Protein AF-A0A2G9RZL3-F1 (afdb_monomer)

Solvent-accessible surface area (backbone atoms only — not comparable to full-atom values): 15029 Å² total; per-residue (Å²): 111,73,44,50,54,50,31,49,49,26,37,70,71,66,44,25,67,57,22,43,55,43,53,61,33,75,86,48,73,49,57,77,72,60,75,94,38,20,63,56,54,32,54,54,51,36,53,53,23,71,71,29,95,80,60,49,62,52,68,69,56,47,33,53,50,44,40,24,50,37,41,42,44,52,35,48,55,20,56,76,70,66,36,61,69,59,31,48,55,46,62,73,30,75,69,46,65,64,73,86,75,50,82,92,47,42,66,60,43,50,58,49,50,51,52,51,49,52,51,34,47,76,74,70,35,92,67,74,51,66,68,56,52,47,48,46,43,52,52,51,50,51,52,52,50,51,52,52,43,24,54,51,29,45,49,45,31,54,51,21,47,74,72,66,39,25,68,52,26,42,54,27,50,64,34,74,52,49,73,58,73,90,79,57,81,93,46,23,60,58,52,37,58,51,52,46,49,52,54,54,55,47,69,75,59,63,76,59,65,74,66,50,38,64,73,68,73,57,85,76,79,84,84,88,85,89,85,85,84,91,79,88,86,88,86,82,90,74,88,93,56,66,74,64,54,47,50,51,53,55,46,59,61,55,69,61,80,83,124

Foldseek 3Di:
DVLQVQLLVQLVVLDLQSNQVSQPPVVLVAPDADSVCSNQCSVVVQVVLVVDPVSGDDSVRRRLSRQLSVLQVQLLVCLVVVPLVSNLVSLPDCSVVAPPQDNVCSVVLSVVVNVVCVVCVVVVHSGDHSVNSSVSRVVSVVVVVLVVLLVVLLVQLVVCLVVLPLQSNLVSCPPVSVVAPPSDPVCSNVSSVVVNVVVVVCVVPPDDVVVVVVVVPDDDDDDDDDDDDDDDDDDDDDPDPPPVVVRVVSVVVSNPPDD

Secondary structure (DSSP, 8-state):
-HHHHHHHHHHHHT-HHHHHHHHT-GGG------GGGHHHHHHHHHHHHHHSTTSS--HHHHHHHHHHHHHHHHHHHHHHTT-HHHHHHHHT-GGG--SS--GGGHHHHHHHHHHHHHHHHHTT-----HHHHHHHHHHHHHHHHHHHHHHHHHHHHHHHHHHT-HHHHHHHHT-GGG------GGGHHHHHHHHHHHHHHHHHSPPPHHHHHHHHT----------------------SSHHHHHHHHHHHHHTTS--

Sequence (259 aa):
MAAVVRINNAIRNGVAEETVQELMNPDAQLPEVFPFAEDLYQRELATLQQQSPEGNLTHPELSVAVEMLSSVALINRALDAGDVNTVGKQLTNPVTGLMDVEDENLQRYVDDLIKLKQQAREERNEFITWNDIQGCVTQVNNTVHEEHARILAIGLINEALDEGDAKKTLQALQLPAAKLEGVEPNVAQHYQDTLVRAKREKAQYPPPRSLQERRRGEPAAGDEGVGRRRTGGAEENTGARGEQEGLVKDTENTVLLVA

Radius of gyration: 27.88 Å; Cα contacts (8 Å, |Δi|>4): 221; chains: 1; bounding box: 75×42×66 Å

pLDDT: mean 83.39, std 22.14, range [28.38, 98.5]

Mean predicted aligned error: 11.43 Å

Organism: Aquarana catesbeiana (NCBI:txid8400)

Structure (mmCIF, N/CA/C/O backbone):
data_AF-A0A2G9RZL3-F1
#
_entry.id   AF-A0A2G9RZL3-F1
#
loop_
_atom_site.group_PDB
_atom_site.id
_atom_site.type_symbol
_atom_site.label_atom_id
_atom_site.label_alt_id
_atom_site.label_comp_id
_atom_site.label_asym_id
_atom_site.label_entity_id
_atom_site.label_seq_id
_atom_site.pdbx_PDB_ins_code
_atom_site.Cartn_x
_atom_site.Cartn_y
_atom_site.Cartn_z
_atom_site.occupancy
_atom_site.B_iso_or_equiv
_atom_site.auth_seq_id
_atom_site.auth_comp_id
_atom_site.auth_asym_id
_atom_site.auth_atom_id
_atom_site.pdbx_PDB_model_num
ATOM 1 N N . MET A 1 1 ? 27.946 -2.765 -18.771 1.00 64.25 1 MET A N 1
ATOM 2 C CA . MET A 1 1 ? 28.044 -1.298 -18.552 1.00 64.25 1 MET A CA 1
ATOM 3 C C . MET A 1 1 ? 27.377 -0.483 -19.657 1.00 64.25 1 MET A C 1
ATOM 5 O O . MET A 1 1 ? 26.596 0.391 -19.315 1.00 64.25 1 MET A O 1
ATOM 9 N N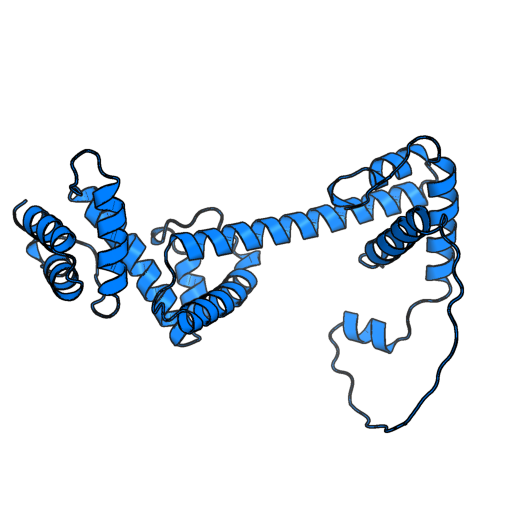 . ALA A 1 2 ? 27.604 -0.763 -20.949 1.00 89.56 2 ALA A N 1
ATOM 10 C CA . ALA A 1 2 ? 26.977 0.009 -22.034 1.00 89.56 2 ALA A CA 1
ATOM 11 C C . ALA A 1 2 ? 25.431 0.031 -21.985 1.00 89.56 2 ALA A C 1
ATOM 13 O O . ALA A 1 2 ? 24.844 1.085 -22.195 1.00 89.56 2 ALA A O 1
ATOM 14 N N . ALA A 1 3 ? 24.783 -1.091 -21.645 1.00 92.88 3 ALA A N 1
ATOM 15 C CA . ALA A 1 3 ? 23.322 -1.171 -21.523 1.00 92.88 3 ALA A CA 1
ATOM 16 C C . ALA A 1 3 ? 22.753 -0.257 -20.420 1.00 92.88 3 ALA A C 1
ATOM 18 O O . ALA A 1 3 ? 21.826 0.500 -20.669 1.00 92.88 3 ALA A O 1
ATOM 19 N N . VAL A 1 4 ? 23.373 -0.232 -19.235 1.00 95.06 4 VAL A N 1
ATOM 20 C CA . VAL A 1 4 ? 22.969 0.640 -18.110 1.00 95.06 4 VAL A CA 1
ATOM 21 C C . VAL A 1 4 ? 23.034 2.121 -18.486 1.00 95.06 4 VAL A C 1
ATOM 23 O O . VAL A 1 4 ? 22.164 2.898 -18.102 1.00 95.06 4 VAL A O 1
ATOM 26 N N . VAL A 1 5 ? 24.049 2.521 -19.259 1.00 95.88 5 VAL A N 1
ATOM 27 C CA . VAL A 1 5 ? 24.171 3.902 -19.751 1.00 95.88 5 VAL A CA 1
ATOM 28 C C . VAL A 1 5 ? 23.041 4.234 -20.726 1.00 95.88 5 VAL A C 1
ATOM 30 O O . VAL A 1 5 ? 22.459 5.311 -20.623 1.00 95.88 5 VAL A O 1
ATOM 33 N N . ARG A 1 6 ? 22.699 3.315 -21.641 1.00 97.06 6 ARG A N 1
ATOM 34 C CA . ARG A 1 6 ? 21.570 3.507 -22.563 1.00 97.06 6 ARG A CA 1
ATOM 35 C C . ARG A 1 6 ? 20.243 3.626 -21.821 1.00 97.06 6 ARG A C 1
ATOM 37 O O . ARG A 1 6 ? 19.532 4.590 -22.068 1.00 97.06 6 ARG A O 1
ATOM 44 N N . ILE A 1 7 ? 19.978 2.746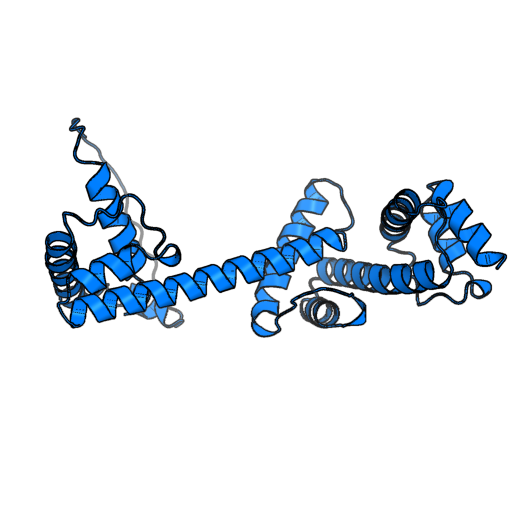 -20.854 1.00 97.62 7 ILE A N 1
ATOM 45 C CA . ILE A 1 7 ? 18.777 2.799 -20.005 1.00 97.62 7 ILE A CA 1
ATOM 46 C C . ILE A 1 7 ? 18.680 4.148 -19.287 1.00 97.62 7 ILE A C 1
ATOM 48 O O . ILE A 1 7 ? 17.660 4.822 -19.369 1.00 97.62 7 ILE A O 1
ATOM 52 N N . ASN A 1 8 ? 19.758 4.593 -18.633 1.00 97.25 8 ASN A N 1
ATOM 53 C CA . ASN A 1 8 ? 19.758 5.885 -17.946 1.00 97.25 8 ASN A CA 1
ATOM 54 C C . ASN A 1 8 ? 19.512 7.065 -18.896 1.00 97.25 8 ASN A C 1
ATOM 56 O O . ASN A 1 8 ? 18.897 8.047 -18.489 1.00 97.25 8 ASN A O 1
ATOM 60 N N . ASN A 1 9 ? 19.988 6.990 -20.140 1.00 97.00 9 ASN A N 1
ATOM 61 C CA . ASN A 1 9 ? 19.714 8.009 -21.150 1.00 97.00 9 ASN A CA 1
ATOM 62 C C . ASN A 1 9 ? 18.261 7.957 -21.641 1.00 97.00 9 ASN A C 1
ATOM 64 O O . ASN A 1 9 ? 17.643 9.011 -21.738 1.00 97.00 9 ASN A O 1
ATOM 68 N N . ALA A 1 10 ? 17.705 6.767 -21.879 1.00 97.50 10 ALA A N 1
ATOM 69 C CA . ALA A 1 10 ? 16.305 6.594 -22.265 1.00 97.50 10 ALA A CA 1
ATOM 70 C C . ALA A 1 10 ? 15.353 7.147 -21.189 1.00 97.50 10 ALA A C 1
ATOM 72 O O . ALA A 1 10 ? 14.484 7.963 -21.496 1.00 97.50 10 ALA A O 1
ATOM 73 N N . ILE A 1 11 ? 15.619 6.846 -19.910 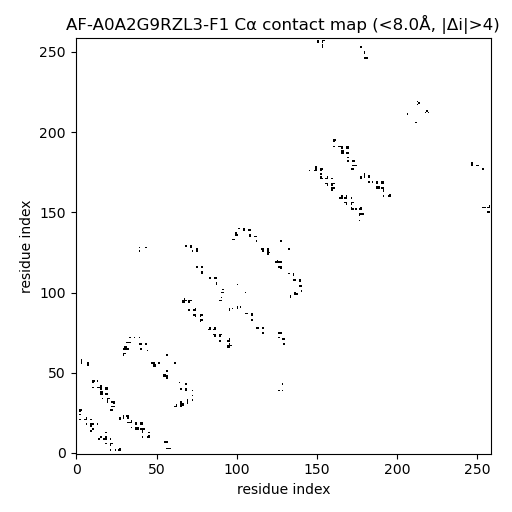1.00 97.69 11 ILE A N 1
ATOM 74 C CA . ILE A 1 11 ? 14.848 7.390 -18.779 1.00 97.69 11 ILE A CA 1
ATOM 75 C C . ILE A 1 11 ? 14.854 8.928 -18.798 1.00 97.69 11 ILE A C 1
ATOM 77 O O . ILE A 1 11 ? 13.812 9.547 -18.582 1.00 97.69 11 ILE A O 1
ATOM 81 N N . ARG A 1 12 ? 15.994 9.565 -19.108 1.00 96.50 12 ARG A N 1
ATOM 82 C CA . ARG A 1 12 ? 16.094 11.035 -19.209 1.00 96.50 12 ARG A CA 1
ATOM 83 C C . ARG A 1 12 ? 15.381 11.619 -20.417 1.00 96.50 12 ARG A C 1
ATOM 85 O O . ARG A 1 12 ? 14.908 12.749 -20.332 1.00 96.50 12 ARG A O 1
ATOM 92 N N . ASN A 1 13 ? 15.335 10.887 -21.528 1.00 95.94 13 ASN A N 1
ATOM 93 C CA . ASN A 1 13 ? 14.609 11.321 -22.720 1.00 95.94 13 ASN A CA 1
ATOM 94 C C . ASN A 1 13 ? 13.105 11.428 -22.447 1.00 95.94 13 ASN A C 1
ATOM 96 O O . ASN A 1 13 ? 12.423 12.208 -23.108 1.00 95.94 13 ASN A O 1
ATOM 100 N N . GLY A 1 14 ? 12.592 10.681 -21.463 1.00 95.94 14 GLY A N 1
ATOM 101 C CA . GL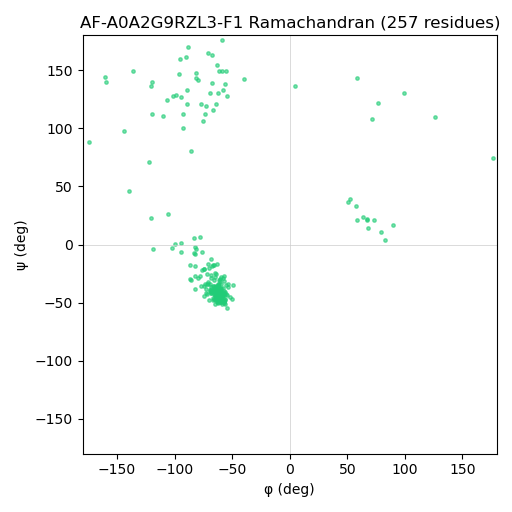Y A 1 14 ? 11.201 10.786 -21.034 1.00 95.94 14 GLY A CA 1
ATOM 102 C C . GLY A 1 14 ? 10.220 9.992 -21.893 1.00 95.94 14 GLY A C 1
ATOM 103 O O . GLY A 1 14 ? 9.017 10.096 -21.670 1.00 95.94 14 GLY A O 1
ATOM 104 N N . VAL A 1 15 ? 10.705 9.227 -22.875 1.00 97.31 15 VAL A N 1
ATOM 105 C CA . VAL A 1 15 ? 9.867 8.454 -23.798 1.00 97.31 15 VAL A CA 1
ATOM 106 C C . VAL A 1 15 ? 9.684 7.044 -23.244 1.00 97.31 15 VAL A C 1
ATOM 108 O O . VAL A 1 15 ? 10.638 6.270 -23.180 1.00 97.31 15 VAL A O 1
ATOM 111 N N . ALA A 1 16 ? 8.453 6.715 -22.850 1.00 97.19 16 ALA A N 1
ATOM 112 C CA . ALA A 1 16 ? 8.131 5.451 -22.193 1.00 97.19 16 ALA A CA 1
ATOM 113 C C . ALA A 1 16 ? 8.516 4.219 -23.024 1.00 97.19 16 ALA A C 1
ATOM 115 O O . ALA A 1 16 ? 9.184 3.312 -22.521 1.00 97.19 16 ALA A O 1
ATOM 116 N N . GLU A 1 17 ? 8.184 4.249 -24.315 1.00 97.62 17 GLU A N 1
ATOM 117 C CA . GLU A 1 17 ? 8.518 3.190 -25.268 1.00 97.62 17 GLU A CA 1
ATOM 118 C C . GLU A 1 17 ? 10.041 2.967 -25.374 1.00 97.62 17 GLU A C 1
ATOM 120 O O . GLU A 1 17 ? 10.509 1.831 -25.318 1.00 97.62 17 GLU A O 1
ATOM 125 N N . GLU A 1 18 ? 10.846 4.036 -25.466 1.00 97.62 18 GLU A N 1
ATOM 126 C CA . GLU A 1 18 ? 12.315 3.924 -25.535 1.00 97.62 18 GLU A CA 1
ATOM 127 C C . GLU A 1 18 ? 12.889 3.303 -24.257 1.00 97.62 18 GLU A C 1
ATOM 129 O O . GLU A 1 18 ? 13.771 2.441 -24.309 1.00 97.62 18 GLU A O 1
ATOM 134 N N . THR A 1 19 ? 12.374 3.717 -23.098 1.00 98.12 19 THR A N 1
ATOM 135 C CA . THR A 1 19 ? 12.816 3.184 -21.810 1.00 98.12 19 THR A CA 1
ATOM 136 C C . THR A 1 19 ? 12.511 1.705 -21.690 1.00 98.12 19 THR A C 1
ATOM 138 O O . THR A 1 19 ? 13.412 0.935 -21.358 1.00 98.12 19 THR A O 1
ATOM 141 N N . VAL A 1 20 ? 11.290 1.270 -22.012 1.00 97.88 20 VAL A N 1
ATOM 142 C CA . VAL A 1 20 ? 10.942 -0.152 -21.913 1.00 97.88 20 VAL A CA 1
ATOM 143 C C . VAL A 1 20 ? 11.746 -1.000 -22.905 1.00 97.88 20 VAL A C 1
ATOM 145 O O . VAL A 1 20 ? 12.195 -2.089 -22.546 1.00 97.88 20 VAL A O 1
ATOM 148 N N . GLN A 1 21 ? 12.025 -0.484 -24.109 1.00 97.75 21 GLN A N 1
ATOM 149 C CA . GLN A 1 21 ? 12.872 -1.161 -25.097 1.00 97.75 21 GLN A CA 1
ATOM 150 C C . GLN A 1 21 ? 14.299 -1.396 -24.578 1.00 97.75 21 GLN A C 1
ATOM 152 O O . GLN A 1 21 ? 14.833 -2.499 -24.725 1.00 97.75 21 GLN A O 1
ATOM 157 N N . GLU A 1 22 ? 14.919 -0.396 -23.944 1.00 97.94 22 GLU A N 1
ATOM 158 C CA . GLU A 1 22 ? 16.259 -0.555 -23.367 1.00 97.94 22 GLU A CA 1
ATOM 159 C C . GLU A 1 22 ? 16.260 -1.446 -22.116 1.00 97.94 22 GLU A C 1
ATOM 161 O O . GLU A 1 22 ? 17.209 -2.208 -21.920 1.00 97.94 22 GLU A O 1
ATOM 166 N N . LEU A 1 23 ? 15.201 -1.413 -21.296 1.00 97.62 23 LEU A N 1
ATOM 167 C CA . LEU A 1 23 ? 15.051 -2.314 -20.144 1.00 97.62 23 LEU A CA 1
ATOM 168 C C . LEU A 1 23 ? 14.942 -3.785 -20.573 1.00 97.62 23 LEU A C 1
ATOM 170 O O . LEU A 1 23 ? 15.507 -4.660 -19.920 1.00 97.62 23 LEU A O 1
ATOM 174 N N . MET A 1 24 ? 14.256 -4.059 -21.686 1.00 97.25 24 MET A N 1
ATOM 175 C CA . MET A 1 24 ? 14.091 -5.406 -22.245 1.00 97.25 24 MET A CA 1
ATOM 176 C C . MET A 1 24 ? 15.332 -5.938 -22.969 1.00 97.25 24 MET A C 1
ATOM 178 O O . MET A 1 24 ? 15.349 -7.094 -23.399 1.00 97.25 24 MET A O 1
ATOM 182 N N . ASN A 1 25 ? 16.370 -5.117 -23.138 1.00 95.88 25 ASN A N 1
ATOM 183 C CA . ASN A 1 25 ? 17.586 -5.529 -23.816 1.00 95.88 25 ASN A CA 1
ATOM 184 C C . ASN A 1 25 ? 18.289 -6.653 -23.022 1.00 95.88 25 ASN A C 1
ATOM 186 O O . ASN A 1 25 ? 18.707 -6.414 -21.887 1.00 95.88 25 ASN A O 1
ATOM 190 N N . PRO A 1 26 ? 18.511 -7.853 -23.598 1.00 94.31 26 PRO A N 1
ATOM 191 C CA . PRO A 1 26 ? 19.150 -8.963 -22.885 1.00 94.31 26 PRO A CA 1
ATOM 192 C C . PRO A 1 26 ? 20.550 -8.633 -22.348 1.00 94.31 26 PRO A C 1
ATOM 194 O O . PRO A 1 26 ? 20.957 -9.157 -21.309 1.00 94.31 26 PRO A O 1
ATOM 197 N N . ASP A 1 27 ? 21.274 -7.720 -23.007 1.00 94.44 27 ASP A N 1
ATOM 198 C CA . ASP A 1 27 ? 22.593 -7.253 -22.564 1.00 94.44 27 ASP A CA 1
ATOM 199 C C . ASP A 1 27 ? 22.534 -6.468 -21.240 1.00 94.44 27 ASP A C 1
ATOM 201 O O . ASP A 1 27 ? 23.567 -6.269 -20.591 1.00 94.44 27 ASP A O 1
ATOM 205 N N . ALA A 1 28 ? 21.349 -5.986 -20.845 1.00 94.00 28 ALA A N 1
ATOM 206 C CA . ALA A 1 28 ? 21.126 -5.303 -19.576 1.00 94.00 28 ALA A CA 1
ATOM 207 C C . ALA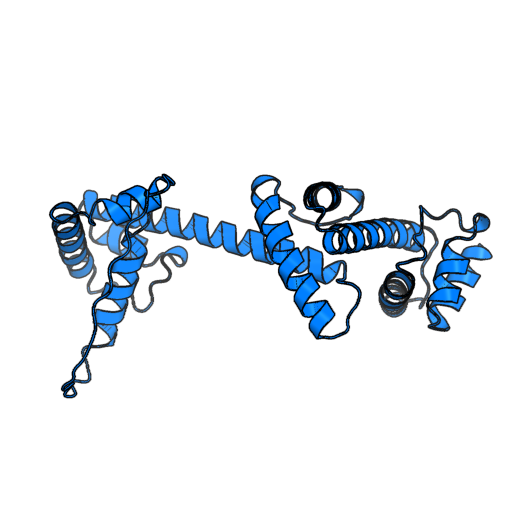 A 1 28 ? 21.081 -6.270 -18.386 1.00 94.00 28 ALA A C 1
ATOM 209 O O . ALA A 1 28 ? 21.351 -5.837 -17.267 1.00 94.00 28 ALA A O 1
ATOM 210 N N . GLN A 1 29 ? 20.798 -7.560 -18.619 1.00 95.81 29 GLN A N 1
ATOM 211 C CA . GLN A 1 29 ? 20.694 -8.586 -17.572 1.00 95.81 29 GLN A CA 1
ATOM 212 C C . GLN A 1 29 ? 19.735 -8.178 -16.439 1.00 95.81 29 GLN A C 1
ATOM 214 O O . GLN A 1 29 ? 20.033 -8.384 -15.264 1.00 95.81 29 GLN A O 1
ATOM 219 N N . LEU A 1 30 ? 18.623 -7.534 -16.798 1.00 96.81 30 LEU A N 1
ATOM 220 C CA . LEU A 1 30 ? 17.572 -7.136 -15.864 1.00 96.81 30 LEU A CA 1
ATOM 221 C C . LEU A 1 30 ? 16.515 -8.247 -15.725 1.00 96.81 30 LEU A C 1
ATOM 223 O O . LEU A 1 30 ? 16.443 -9.125 -16.592 1.00 96.81 30 LEU A O 1
ATOM 227 N N . PRO A 1 31 ? 15.707 -8.228 -14.647 1.00 96.38 31 PRO A N 1
ATOM 228 C CA . PRO A 1 31 ? 14.549 -9.110 -14.497 1.00 96.38 31 PRO A CA 1
ATOM 229 C C . PRO A 1 31 ? 13.523 -8.956 -15.628 1.00 96.38 31 PRO A C 1
ATOM 231 O O . PRO A 1 31 ? 13.658 -8.105 -16.505 1.00 96.38 31 PRO A O 1
ATOM 234 N N . GLU A 1 32 ? 12.475 -9.781 -15.605 1.00 95.81 32 GLU A N 1
ATOM 235 C CA . GLU A 1 32 ? 11.389 -9.697 -16.586 1.00 95.81 32 GLU A CA 1
ATOM 236 C C . GLU A 1 32 ? 10.729 -8.308 -16.569 1.00 95.81 32 GLU A C 1
ATOM 238 O O . GLU A 1 32 ? 10.396 -7.779 -15.508 1.00 95.81 32 GLU A O 1
ATOM 243 N N . VAL A 1 33 ? 10.538 -7.735 -17.759 1.00 97.38 33 VAL A N 1
ATOM 244 C CA . VAL A 1 33 ? 9.940 -6.415 -17.996 1.00 97.38 33 VAL A CA 1
ATOM 245 C C . VAL A 1 33 ? 8.688 -6.599 -18.844 1.00 97.38 33 VAL A C 1
ATOM 247 O O . VAL A 1 33 ? 8.687 -7.379 -19.799 1.00 97.38 33 VAL A O 1
ATOM 250 N N . PHE A 1 34 ? 7.628 -5.858 -18.528 1.00 97.62 34 PHE A N 1
ATOM 251 C CA . PHE A 1 34 ? 6.342 -5.983 -19.207 1.00 97.62 34 PHE A CA 1
ATOM 252 C C . PHE A 1 34 ? 6.019 -4.757 -20.082 1.00 97.62 34 PHE A C 1
ATOM 254 O O . PHE A 1 34 ? 5.678 -3.710 -19.538 1.00 97.62 34 PHE A O 1
ATOM 261 N N . PRO A 1 35 ? 6.020 -4.871 -21.427 1.00 97.25 35 PRO A N 1
ATOM 262 C CA . PRO A 1 35 ? 5.824 -3.730 -22.332 1.00 97.25 35 PRO A CA 1
ATOM 263 C C . PRO A 1 35 ? 4.561 -2.905 -22.076 1.00 97.25 35 PRO A C 1
ATOM 265 O O . PRO A 1 35 ? 4.571 -1.697 -22.249 1.00 97.25 35 PRO A O 1
ATOM 268 N N . PHE A 1 36 ? 3.472 -3.547 -21.636 1.00 97.19 36 PHE A N 1
ATOM 269 C CA . PHE A 1 36 ? 2.205 -2.854 -21.385 1.00 97.19 36 PHE A CA 1
ATOM 270 C C . PHE A 1 36 ? 2.296 -1.799 -20.273 1.00 97.19 36 PHE A C 1
ATOM 272 O O . PHE A 1 36 ? 1.397 -0.980 -20.160 1.00 97.19 36 PHE A O 1
ATOM 279 N N . ALA A 1 37 ? 3.335 -1.842 -19.433 1.00 97.44 37 ALA A N 1
ATOM 280 C CA . ALA A 1 37 ? 3.538 -0.938 -18.306 1.00 97.44 37 ALA A CA 1
ATOM 281 C C . ALA A 1 37 ? 4.641 0.101 -18.579 1.00 97.44 37 ALA A C 1
ATOM 283 O O . ALA A 1 37 ? 5.284 0.579 -17.645 1.00 97.44 37 ALA A O 1
ATOM 284 N N . GLU A 1 38 ? 4.891 0.440 -19.847 1.00 97.69 38 GLU A N 1
ATOM 285 C CA . GLU A 1 38 ? 5.936 1.388 -20.254 1.00 97.69 38 GLU A CA 1
ATOM 286 C C . GLU A 1 38 ? 5.856 2.731 -19.511 1.00 97.69 38 GLU A C 1
ATOM 288 O O . GLU A 1 38 ? 6.867 3.195 -18.976 1.00 97.69 38 GLU A O 1
ATOM 293 N N . ASP A 1 39 ? 4.655 3.305 -19.385 1.00 96.88 39 ASP A N 1
ATOM 294 C CA . ASP A 1 39 ? 4.435 4.570 -18.677 1.00 96.88 39 ASP A CA 1
ATOM 295 C C . ASP A 1 39 ? 4.764 4.460 -17.183 1.00 96.88 39 ASP A C 1
ATOM 297 O O . ASP A 1 39 ? 5.343 5.380 -16.596 1.00 96.88 39 ASP A O 1
ATOM 301 N N . LEU A 1 40 ? 4.445 3.315 -16.565 1.00 97.69 40 LEU A N 1
ATOM 302 C CA . LEU A 1 40 ? 4.776 3.041 -15.169 1.00 97.69 40 LEU A CA 1
ATOM 303 C C . LEU A 1 40 ? 6.296 2.966 -14.983 1.00 97.69 40 LEU A C 1
ATOM 305 O O . LEU A 1 40 ? 6.833 3.667 -14.126 1.00 97.69 40 LEU A O 1
ATOM 309 N N . TYR A 1 41 ? 7.004 2.167 -15.790 1.00 98.12 41 TYR A N 1
ATOM 310 C CA . TYR A 1 41 ? 8.463 2.067 -15.683 1.00 98.12 41 TYR A CA 1
ATOM 311 C C . TYR A 1 41 ? 9.130 3.423 -15.881 1.00 98.12 41 TYR A C 1
ATOM 313 O O . TYR A 1 41 ? 9.970 3.816 -15.074 1.00 98.12 41 TYR A O 1
ATOM 321 N N . GLN A 1 42 ? 8.738 4.159 -16.920 1.00 98.12 42 GLN A N 1
ATOM 322 C CA . GLN A 1 42 ? 9.312 5.462 -17.223 1.00 98.12 42 GLN A CA 1
ATOM 323 C C . GLN A 1 42 ? 9.122 6.456 -16.078 1.00 98.12 42 GLN A C 1
ATOM 325 O O . GLN A 1 42 ? 10.087 7.093 -15.654 1.00 98.12 42 GLN A O 1
ATOM 330 N N . ARG A 1 43 ? 7.898 6.590 -15.559 1.00 96.75 43 ARG A N 1
ATOM 331 C CA . ARG A 1 43 ? 7.586 7.557 -14.500 1.00 96.75 43 ARG A CA 1
ATOM 332 C C . ARG A 1 43 ? 8.318 7.240 -13.198 1.00 96.75 43 ARG A C 1
ATOM 334 O O . ARG A 1 43 ? 8.933 8.130 -12.603 1.00 96.75 43 ARG A O 1
ATOM 341 N N . GLU A 1 44 ? 8.269 5.987 -12.761 1.00 97.50 44 GLU A N 1
ATOM 342 C CA . GLU A 1 44 ? 8.842 5.590 -11.474 1.00 97.50 44 GLU A CA 1
ATOM 343 C C . GLU A 1 44 ? 10.377 5.571 -11.528 1.00 97.50 44 GLU A C 1
ATOM 345 O O . GLU A 1 44 ? 11.031 6.113 -10.636 1.00 97.50 44 GLU A O 1
ATOM 350 N N . LEU A 1 45 ? 10.980 5.058 -12.609 1.00 97.56 45 LEU A N 1
ATOM 351 C CA . LEU A 1 45 ? 12.439 5.087 -12.770 1.00 97.56 45 LEU A CA 1
ATOM 352 C C . LEU A 1 45 ? 12.974 6.513 -12.933 1.00 97.56 45 LEU A C 1
ATOM 354 O O . LEU A 1 45 ? 14.039 6.815 -12.399 1.00 97.56 45 LEU A O 1
ATOM 358 N N . ALA A 1 46 ? 12.249 7.408 -13.613 1.00 97.38 46 ALA A N 1
ATOM 359 C CA . ALA A 1 46 ? 12.626 8.821 -13.677 1.00 97.38 46 ALA A CA 1
ATOM 360 C C . ALA A 1 46 ? 12.597 9.477 -12.290 1.00 97.38 46 ALA A C 1
ATOM 362 O O . ALA A 1 46 ? 13.496 10.250 -11.959 1.00 97.38 46 ALA A O 1
ATOM 363 N N . THR A 1 47 ? 11.610 9.132 -11.460 1.00 95.94 47 THR A N 1
ATOM 364 C CA . THR A 1 47 ? 11.511 9.621 -10.077 1.00 95.94 47 THR A CA 1
ATOM 365 C C . THR A 1 47 ? 12.697 9.139 -9.239 1.00 95.94 47 THR A C 1
ATOM 367 O O . THR A 1 47 ? 13.355 9.949 -8.585 1.00 95.94 47 THR A O 1
ATOM 370 N N . LEU A 1 48 ? 13.046 7.851 -9.326 1.00 95.56 48 LEU A N 1
ATOM 371 C CA . LEU A 1 48 ? 14.231 7.294 -8.662 1.00 95.56 48 LEU A CA 1
ATOM 372 C C . LEU A 1 48 ? 15.527 7.946 -9.164 1.00 95.56 48 LEU A C 1
ATOM 374 O O . LEU A 1 48 ? 16.403 8.296 -8.374 1.00 95.56 48 LEU A O 1
ATOM 378 N N . GLN A 1 49 ? 15.645 8.166 -10.475 1.00 96.12 49 GLN A N 1
ATOM 379 C CA . GLN A 1 49 ? 16.821 8.796 -11.069 1.00 96.12 49 GLN A CA 1
ATOM 380 C C . GLN A 1 49 ? 16.996 10.249 -10.597 1.00 96.12 49 GLN A C 1
ATOM 382 O O . GLN A 1 49 ? 18.126 10.674 -10.368 1.00 96.12 49 GLN A O 1
ATOM 387 N N . GLN A 1 50 ? 15.905 10.999 -10.410 1.00 94.56 50 GLN A N 1
ATOM 388 C CA . GLN A 1 50 ? 15.942 12.367 -9.872 1.00 94.56 50 GLN A CA 1
ATOM 389 C C . GLN A 1 50 ? 16.358 12.420 -8.397 1.00 94.56 50 GLN A C 1
ATOM 391 O O . GLN A 1 50 ? 16.938 13.412 -7.960 1.00 94.56 50 GLN A O 1
ATOM 396 N N . GLN A 1 51 ? 16.064 11.368 -7.632 1.00 93.00 51 GLN A N 1
ATOM 397 C CA . GLN A 1 51 ? 16.450 11.248 -6.224 1.00 93.00 51 GLN A CA 1
ATOM 398 C C . GLN A 1 51 ? 17.890 10.745 -6.045 1.00 93.00 51 GLN A C 1
ATOM 400 O O . GLN A 1 51 ? 18.477 10.927 -4.977 1.00 93.00 51 GLN A O 1
ATOM 405 N N . SER A 1 52 ? 18.474 10.138 -7.082 1.00 92.06 52 SER A N 1
ATOM 406 C CA . SER A 1 52 ? 19.864 9.689 -7.069 1.00 92.06 52 SER A CA 1
ATOM 407 C C . SER A 1 52 ? 20.836 10.881 -7.059 1.00 92.06 52 SER A C 1
ATOM 409 O O . SER A 1 52 ? 20.735 11.760 -7.922 1.00 92.06 52 SER A O 1
ATOM 411 N N . PRO A 1 53 ? 21.840 10.907 -6.159 1.00 88.31 53 PRO A N 1
ATOM 412 C CA . PRO A 1 53 ? 22.843 11.976 -6.102 1.00 88.31 53 PRO A CA 1
ATOM 413 C C . PRO A 1 53 ? 23.614 12.181 -7.412 1.00 88.31 53 PRO A C 1
ATOM 415 O O . PRO A 1 53 ? 24.026 1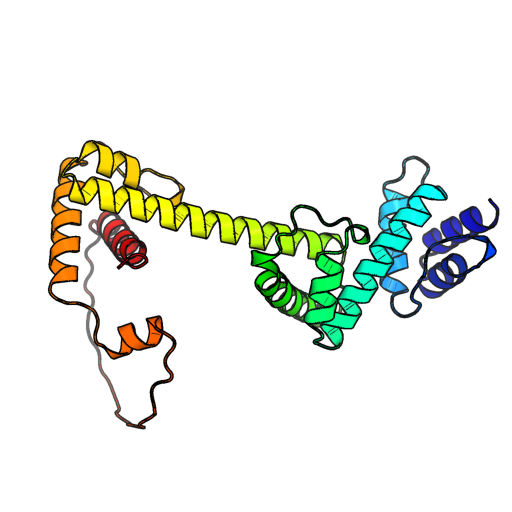3.294 -7.733 1.00 88.31 53 PRO A O 1
ATOM 418 N N . GLU A 1 54 ? 23.817 11.103 -8.170 1.00 88.44 54 GLU A N 1
ATOM 419 C CA . GLU A 1 54 ? 24.575 11.100 -9.425 1.00 88.44 54 GLU A CA 1
ATOM 420 C C . GLU A 1 54 ? 23.668 11.277 -10.654 1.00 88.44 54 GLU A C 1
ATOM 422 O O . GLU A 1 54 ? 24.140 11.226 -11.796 1.00 88.44 54 GLU A O 1
ATOM 427 N N . GLY A 1 55 ? 22.356 11.434 -10.435 1.00 89.25 55 GLY A N 1
ATOM 428 C CA . GLY A 1 55 ? 21.345 11.496 -11.487 1.00 89.25 55 GLY A CA 1
ATOM 429 C C . GLY A 1 55 ? 21.320 10.245 -12.367 1.00 89.25 55 GLY A C 1
ATOM 430 O O . GLY A 1 55 ? 20.896 10.327 -13.518 1.00 89.25 55 GLY A O 1
ATOM 431 N N . ASN A 1 56 ? 21.845 9.119 -11.875 1.00 94.38 56 ASN A N 1
ATOM 432 C CA . ASN A 1 56 ? 21.956 7.832 -12.557 1.00 94.38 56 ASN A CA 1
ATOM 433 C C . ASN A 1 56 ? 21.546 6.707 -11.607 1.00 94.38 56 ASN A C 1
ATOM 435 O O . ASN A 1 56 ? 21.796 6.785 -10.408 1.00 94.38 56 ASN A O 1
ATOM 439 N N . LEU A 1 57 ? 20.989 5.642 -12.172 1.00 96.25 57 LEU A N 1
ATOM 440 C CA . LEU A 1 57 ? 20.734 4.384 -11.485 1.00 96.25 57 LEU A CA 1
ATOM 441 C C . LEU A 1 57 ? 21.817 3.374 -11.869 1.00 96.25 57 LEU A C 1
ATOM 443 O O . LEU A 1 57 ? 22.096 3.145 -13.053 1.00 96.25 57 LEU A O 1
ATOM 447 N N . THR A 1 58 ? 22.440 2.776 -10.863 1.00 96.38 58 THR A N 1
ATOM 448 C CA . THR A 1 58 ? 23.392 1.677 -11.016 1.00 96.38 58 THR A CA 1
ATOM 449 C C . THR A 1 58 ? 22.677 0.394 -11.445 1.00 96.38 58 THR A C 1
ATOM 451 O O . THR A 1 58 ? 21.457 0.272 -11.358 1.00 96.38 58 THR A O 1
ATOM 454 N N . HIS A 1 59 ? 23.431 -0.600 -11.924 1.00 96.31 59 HIS A N 1
ATOM 455 C CA . HIS A 1 59 ? 22.836 -1.882 -12.325 1.00 96.31 59 HIS A CA 1
ATOM 456 C C . HIS A 1 59 ? 22.074 -2.590 -11.185 1.00 96.31 59 HIS A C 1
ATOM 458 O O . HIS A 1 59 ? 20.951 -3.027 -11.441 1.00 96.31 59 HIS A O 1
ATOM 464 N N . PRO A 1 60 ? 22.595 -2.664 -9.941 1.00 96.06 60 PRO A N 1
ATOM 465 C CA . PRO A 1 60 ? 21.839 -3.244 -8.831 1.00 96.06 60 PRO A CA 1
ATOM 466 C C . PRO A 1 60 ? 20.548 -2.479 -8.518 1.00 96.06 60 PRO A C 1
ATOM 468 O O . PRO A 1 60 ? 19.512 -3.108 -8.326 1.00 96.06 60 PRO A O 1
ATOM 471 N N . GLU A 1 61 ? 20.585 -1.142 -8.523 1.00 95.81 61 GLU A N 1
ATOM 472 C CA . GLU A 1 61 ? 19.392 -0.311 -8.296 1.00 95.81 61 GLU A CA 1
ATOM 473 C C . GLU A 1 61 ? 18.343 -0.529 -9.386 1.00 95.81 61 GLU A C 1
ATOM 475 O O . GLU A 1 61 ? 17.174 -0.729 -9.073 1.00 95.81 61 GLU A O 1
ATOM 480 N N . LEU A 1 62 ? 18.757 -0.562 -10.659 1.00 97.00 62 LEU A N 1
ATOM 481 C CA . LEU A 1 62 ? 17.867 -0.882 -11.777 1.00 97.00 62 LEU A CA 1
ATOM 482 C C . LEU A 1 62 ? 17.279 -2.285 -11.647 1.00 97.00 62 LEU A C 1
ATOM 484 O O . LEU A 1 62 ? 16.097 -2.465 -11.905 1.00 97.00 62 LEU A O 1
ATOM 488 N N . SER A 1 63 ? 18.084 -3.269 -11.246 1.00 96.81 63 SER A N 1
ATOM 489 C CA . SER A 1 63 ? 17.621 -4.652 -11.112 1.00 96.81 63 SER A CA 1
ATOM 490 C C . SER A 1 63 ? 16.511 -4.757 -10.068 1.00 96.81 63 SER A C 1
ATOM 492 O O . SER A 1 63 ? 15.452 -5.293 -10.372 1.00 96.81 63 SER A O 1
ATOM 494 N N . VAL A 1 64 ? 16.718 -4.178 -8.880 1.00 95.62 64 VAL A N 1
ATOM 495 C CA . VAL A 1 64 ? 15.713 -4.168 -7.805 1.00 95.62 64 VAL A CA 1
ATOM 496 C C . VAL A 1 64 ? 14.487 -3.348 -8.205 1.00 95.62 64 VAL A C 1
ATOM 498 O O . VAL A 1 64 ? 13.360 -3.815 -8.061 1.00 95.62 64 VAL A O 1
ATOM 501 N N . ALA A 1 65 ? 14.690 -2.147 -8.755 1.00 96.00 65 ALA A N 1
ATOM 502 C CA . ALA A 1 65 ? 13.591 -1.279 -9.160 1.00 96.00 65 ALA A CA 1
ATOM 503 C C . ALA A 1 65 ? 12.712 -1.942 -10.227 1.00 96.00 65 ALA A C 1
ATOM 505 O O . ALA A 1 65 ? 11.492 -1.934 -10.105 1.00 96.00 65 ALA A O 1
ATOM 506 N N . VAL A 1 66 ? 13.314 -2.557 -11.247 1.00 97.44 66 VAL A N 1
ATOM 507 C CA . VAL A 1 66 ? 12.573 -3.273 -12.291 1.00 97.44 66 VAL A CA 1
ATOM 508 C C . VAL A 1 66 ? 11.813 -4.455 -11.705 1.00 97.44 66 VAL A C 1
ATOM 510 O O . VAL A 1 66 ? 10.650 -4.628 -12.044 1.00 97.44 66 VAL A O 1
ATOM 513 N N . GLU A 1 67 ? 12.411 -5.226 -10.796 1.00 96.25 67 GLU A N 1
ATOM 514 C CA . GLU A 1 67 ? 11.736 -6.361 -10.157 1.00 96.25 67 GLU A CA 1
ATOM 515 C C . GLU A 1 67 ? 10.474 -5.931 -9.383 1.00 96.25 67 GLU A C 1
ATOM 517 O O . GLU A 1 67 ? 9.385 -6.496 -9.555 1.00 96.25 67 GLU A O 1
ATOM 522 N N . MET A 1 68 ? 10.597 -4.862 -8.592 1.00 96.06 68 MET A N 1
ATOM 523 C CA . MET A 1 68 ? 9.485 -4.291 -7.831 1.00 96.06 68 MET A CA 1
ATOM 524 C C . MET A 1 68 ? 8.417 -3.695 -8.757 1.00 96.06 68 MET A C 1
ATOM 526 O O . MET A 1 68 ? 7.227 -3.974 -8.598 1.00 96.06 68 MET A O 1
ATOM 530 N N . LEU A 1 69 ? 8.818 -2.920 -9.769 1.00 97.38 69 LEU A N 1
ATOM 531 C CA . LEU A 1 69 ? 7.895 -2.296 -10.724 1.00 97.38 69 LEU A CA 1
ATOM 532 C C . LEU A 1 69 ? 7.172 -3.326 -11.595 1.00 97.38 69 LEU A C 1
ATOM 534 O O . LEU A 1 69 ? 5.986 -3.164 -11.874 1.00 97.38 69 LEU A O 1
ATOM 538 N N . SER A 1 70 ? 7.838 -4.418 -11.962 1.00 97.56 70 SER A N 1
ATOM 539 C CA . SER A 1 70 ? 7.215 -5.555 -12.641 1.00 97.56 70 SER A CA 1
ATOM 540 C C . SER A 1 70 ? 6.137 -6.208 -11.778 1.00 97.56 70 SER A C 1
ATOM 542 O O . SER A 1 70 ? 5.064 -6.541 -12.283 1.00 97.56 70 SER A O 1
ATOM 544 N N . SER A 1 71 ? 6.359 -6.312 -10.467 1.00 97.31 71 SER A N 1
ATOM 545 C CA . SER A 1 71 ? 5.336 -6.794 -9.528 1.00 97.31 71 SER A CA 1
ATOM 546 C C . SER A 1 71 ? 4.130 -5.840 -9.473 1.00 97.31 71 SER A C 1
ATOM 548 O O . SER A 1 71 ? 2.982 -6.281 -9.568 1.00 97.31 71 SER A O 1
ATOM 550 N N . VAL A 1 72 ? 4.363 -4.522 -9.446 1.00 97.75 72 VAL A N 1
ATOM 551 C CA . VAL A 1 72 ? 3.302 -3.491 -9.503 1.00 97.75 72 VAL A CA 1
ATOM 552 C C . VAL A 1 72 ? 2.535 -3.520 -10.830 1.00 97.75 72 VAL A C 1
ATOM 554 O O . VAL A 1 72 ? 1.307 -3.376 -10.841 1.00 97.75 72 VAL A O 1
ATOM 557 N N . ALA A 1 73 ? 3.220 -3.749 -11.951 1.00 97.88 73 ALA A N 1
ATOM 558 C CA . ALA A 1 73 ? 2.593 -3.907 -13.260 1.00 97.88 73 ALA A CA 1
ATOM 559 C C . ALA A 1 73 ? 1.638 -5.113 -13.275 1.00 97.88 73 ALA A C 1
ATOM 561 O O . ALA A 1 73 ? 0.506 -5.015 -13.757 1.00 97.88 73 ALA A O 1
ATOM 562 N N . LEU A 1 74 ? 2.059 -6.240 -12.693 1.00 97.94 74 LEU A N 1
ATOM 563 C CA . LEU A 1 74 ? 1.229 -7.439 -12.577 1.00 97.94 74 LEU A CA 1
ATOM 564 C C . LEU A 1 74 ? 0.018 -7.225 -11.660 1.00 97.94 74 LEU A C 1
ATOM 566 O O . LEU A 1 74 ? -1.069 -7.691 -12.005 1.00 97.94 74 LEU A O 1
ATOM 570 N N . ILE A 1 75 ? 0.173 -6.490 -10.552 1.00 98.19 75 ILE A N 1
ATOM 571 C CA . ILE A 1 75 ? -0.946 -6.090 -9.679 1.00 98.19 75 ILE A CA 1
ATOM 572 C C . ILE A 1 75 ? -1.958 -5.251 -10.461 1.00 98.19 75 ILE A C 1
ATOM 574 O O . ILE A 1 75 ? -3.145 -5.570 -10.451 1.00 98.19 75 ILE A O 1
ATOM 578 N N . ASN A 1 76 ? -1.501 -4.226 -11.187 1.00 98.19 76 ASN A N 1
ATOM 579 C CA . ASN A 1 76 ? -2.372 -3.383 -12.007 1.00 98.19 76 ASN A CA 1
ATOM 580 C C . ASN A 1 76 ? -3.161 -4.213 -13.028 1.00 98.19 76 ASN A C 1
ATOM 582 O O . ASN A 1 76 ? -4.385 -4.111 -13.079 1.00 98.19 76 ASN A O 1
ATOM 586 N N . ARG A 1 77 ? -2.481 -5.100 -13.764 1.00 97.69 77 ARG A N 1
ATOM 587 C CA . ARG A 1 77 ? -3.129 -5.992 -14.735 1.00 97.69 77 ARG A CA 1
ATOM 588 C C . ARG A 1 77 ? -4.152 -6.926 -14.082 1.00 97.69 77 ARG A C 1
ATOM 590 O O . ARG A 1 77 ? -5.206 -7.178 -14.660 1.00 97.69 77 ARG A O 1
ATOM 597 N N . ALA A 1 78 ? -3.849 -7.457 -12.899 1.00 97.94 78 ALA A N 1
ATOM 598 C CA . ALA A 1 78 ? -4.762 -8.328 -12.166 1.00 97.94 78 ALA A CA 1
ATOM 599 C C . ALA A 1 78 ? -5.999 -7.566 -11.661 1.00 97.94 78 ALA A C 1
ATOM 601 O O . ALA A 1 78 ? -7.112 -8.071 -11.796 1.00 97.94 78 ALA A O 1
ATOM 602 N N . LEU A 1 79 ? -5.830 -6.333 -11.170 1.00 97.50 79 LEU A N 1
ATOM 603 C CA . LEU A 1 79 ? -6.939 -5.444 -10.805 1.00 97.50 79 LEU A CA 1
ATOM 604 C C . LEU A 1 79 ? -7.824 -5.127 -12.017 1.00 97.50 79 LEU A C 1
ATOM 606 O O . LEU A 1 79 ? -9.047 -5.191 -11.915 1.00 97.50 79 LEU A O 1
ATOM 610 N N . ASP A 1 80 ? -7.222 -4.858 -13.178 1.00 95.62 80 ASP A N 1
ATOM 611 C CA . ASP A 1 80 ? -7.957 -4.595 -14.419 1.00 95.62 80 ASP A CA 1
ATOM 612 C C . ASP A 1 80 ? -8.793 -5.802 -14.872 1.00 95.62 80 ASP A C 1
ATOM 614 O O . ASP A 1 80 ? -9.899 -5.630 -15.386 1.00 95.62 80 ASP A O 1
ATOM 618 N N . ALA A 1 81 ? -8.283 -7.015 -14.644 1.00 95.81 81 ALA A N 1
ATOM 619 C CA . ALA A 1 81 ? -8.966 -8.273 -14.933 1.00 95.81 81 ALA A CA 1
ATOM 620 C C . ALA A 1 81 ? -9.971 -8.706 -13.845 1.00 95.81 81 ALA A C 1
ATOM 622 O O . ALA A 1 81 ? -10.692 -9.685 -14.044 1.00 95.81 81 ALA A O 1
ATOM 623 N N . GLY A 1 82 ? -10.013 -8.020 -12.696 1.00 94.19 82 GLY A N 1
ATOM 624 C CA . GLY A 1 82 ? -10.787 -8.443 -11.525 1.00 94.19 82 GLY A CA 1
ATOM 625 C C . GLY A 1 82 ? -10.271 -9.734 -10.871 1.00 94.19 82 GLY A C 1
ATOM 626 O O . GLY A 1 82 ? -11.021 -10.413 -10.169 1.00 94.19 82 GLY A O 1
ATOM 627 N N . ASP A 1 83 ? -9.008 -10.102 -11.102 1.00 96.94 83 ASP A N 1
ATOM 628 C CA . ASP A 1 83 ? -8.395 -11.320 -10.568 1.00 96.94 83 ASP A CA 1
ATOM 629 C C . ASP A 1 83 ? -7.831 -11.094 -9.157 1.00 96.94 83 ASP A C 1
ATOM 631 O O . ASP A 1 83 ? -6.628 -10.918 -8.943 1.00 96.94 83 ASP A O 1
ATOM 635 N N . VAL A 1 84 ? -8.735 -11.136 -8.178 1.00 95.00 84 VAL A N 1
ATOM 636 C CA . VAL A 1 84 ? -8.453 -10.981 -6.740 1.00 95.00 84 VAL A CA 1
ATOM 637 C C . VAL A 1 84 ? -7.377 -11.954 -6.244 1.00 95.00 84 VAL A C 1
ATOM 639 O O . VAL A 1 84 ? -6.540 -11.581 -5.424 1.00 95.00 84 VAL A O 1
ATOM 642 N N . ASN A 1 85 ? -7.352 -13.189 -6.758 1.00 94.94 85 ASN A N 1
ATOM 643 C CA . ASN A 1 85 ? -6.387 -14.200 -6.319 1.00 94.94 85 ASN A CA 1
ATOM 644 C C . ASN A 1 85 ? -4.965 -13.837 -6.745 1.00 94.94 85 ASN A C 1
ATOM 646 O O . ASN A 1 85 ? -4.018 -14.023 -5.978 1.00 94.94 85 ASN A O 1
ATOM 650 N N . THR A 1 86 ? -4.803 -13.340 -7.972 1.00 96.25 86 THR A N 1
ATOM 651 C CA . THR A 1 86 ? -3.494 -12.900 -8.455 1.00 96.25 86 THR A CA 1
ATOM 652 C C . THR A 1 86 ? -3.041 -11.634 -7.740 1.00 96.25 86 THR A C 1
ATOM 654 O O . THR A 1 86 ? -1.875 -11.573 -7.355 1.00 96.25 86 THR A O 1
ATOM 657 N N . VAL A 1 87 ? -3.940 -10.673 -7.484 1.00 97.56 87 VAL A N 1
ATOM 658 C CA . VAL A 1 87 ? -3.611 -9.491 -6.664 1.00 97.56 87 VAL A CA 1
ATOM 659 C C . VAL A 1 87 ? -3.102 -9.933 -5.295 1.00 97.56 87 VAL A C 1
ATOM 661 O O . VAL A 1 87 ? -1.997 -9.559 -4.913 1.00 97.56 87 VAL A O 1
ATOM 664 N N . GLY A 1 88 ? -3.845 -10.802 -4.605 1.00 95.81 88 GLY A N 1
ATOM 665 C CA . GLY A 1 88 ? -3.460 -11.295 -3.286 1.00 95.81 88 GLY A CA 1
ATOM 666 C C . GLY A 1 88 ? -2.072 -11.944 -3.269 1.00 95.81 88 GLY A C 1
ATOM 667 O O . GLY A 1 88 ? -1.227 -11.572 -2.462 1.00 95.81 88 GLY A O 1
ATOM 668 N N . LYS A 1 89 ? -1.790 -12.837 -4.228 1.00 95.94 89 LYS A N 1
ATOM 669 C CA . LYS A 1 89 ? -0.472 -13.488 -4.355 1.00 95.94 89 LYS A CA 1
ATOM 670 C C . LYS A 1 89 ? 0.674 -12.504 -4.579 1.00 95.94 89 LYS A C 1
ATOM 672 O O . LYS A 1 89 ? 1.775 -12.752 -4.098 1.00 95.94 89 LYS A O 1
ATOM 677 N N . GLN A 1 90 ? 0.444 -11.439 -5.349 1.00 96.50 90 GLN A N 1
ATOM 678 C CA . GLN A 1 90 ? 1.464 -10.422 -5.605 1.00 96.50 90 GLN A CA 1
ATOM 679 C C . GLN A 1 90 ? 1.689 -9.522 -4.386 1.00 96.50 90 GLN A C 1
ATOM 681 O O . GLN A 1 90 ? 2.829 -9.158 -4.113 1.00 96.50 90 GLN A O 1
ATOM 686 N N . LEU A 1 91 ? 0.640 -9.205 -3.621 1.00 97.00 91 LEU A N 1
ATOM 687 C CA . LEU A 1 91 ? 0.776 -8.435 -2.381 1.00 97.00 91 LEU A CA 1
ATOM 688 C C . LEU A 1 91 ? 1.624 -9.176 -1.341 1.00 97.00 91 LEU A C 1
ATOM 690 O O . LEU A 1 91 ? 2.479 -8.568 -0.710 1.00 97.00 91 LEU A O 1
ATOM 694 N N . THR A 1 92 ? 1.443 -10.491 -1.211 1.00 96.12 92 THR A N 1
ATOM 695 C CA . THR A 1 92 ? 2.213 -11.325 -0.272 1.00 96.12 92 THR A CA 1
ATOM 696 C C . THR A 1 92 ? 3.590 -11.735 -0.807 1.00 96.12 92 THR A C 1
ATOM 698 O O . THR A 1 92 ? 4.335 -12.436 -0.124 1.00 96.12 92 THR A O 1
ATOM 701 N N . ASN A 1 93 ? 3.932 -11.380 -2.050 1.00 95.12 93 ASN A N 1
ATOM 702 C CA . ASN A 1 93 ? 5.211 -11.744 -2.649 1.00 95.12 93 ASN A CA 1
ATOM 703 C C . ASN A 1 93 ? 6.326 -10.835 -2.097 1.00 95.12 93 ASN A C 1
ATOM 705 O O . ASN A 1 93 ? 6.268 -9.623 -2.321 1.00 95.12 93 ASN A O 1
ATOM 709 N N . PRO A 1 94 ? 7.379 -11.382 -1.452 1.00 92.81 94 PRO A N 1
ATOM 710 C CA . PRO A 1 94 ? 8.475 -10.577 -0.908 1.00 92.81 94 PRO A CA 1
ATOM 711 C C . PRO A 1 94 ? 9.173 -9.693 -1.949 1.00 92.81 94 PRO A C 1
ATOM 713 O O . PRO A 1 94 ? 9.708 -8.644 -1.606 1.00 92.81 94 PRO A O 1
ATOM 716 N N . VAL A 1 95 ? 9.143 -10.101 -3.221 1.00 90.00 95 VAL A N 1
ATOM 717 C CA . VAL A 1 95 ? 9.737 -9.364 -4.346 1.00 90.00 95 VAL A CA 1
ATOM 718 C C . VAL A 1 95 ? 9.058 -8.010 -4.588 1.00 90.00 95 VAL A C 1
ATOM 720 O O . VAL A 1 95 ? 9.708 -7.065 -5.027 1.00 90.00 95 VAL A O 1
ATOM 723 N N . THR A 1 96 ? 7.774 -7.868 -4.247 1.00 91.81 96 THR A N 1
ATOM 724 C CA . THR A 1 96 ? 7.061 -6.583 -4.354 1.00 91.81 96 THR A CA 1
ATOM 725 C C . THR A 1 96 ? 7.610 -5.554 -3.357 1.00 91.81 96 THR A C 1
ATOM 727 O O . THR A 1 96 ? 7.396 -4.354 -3.525 1.00 91.81 96 THR A O 1
ATOM 730 N N . GLY A 1 97 ? 8.322 -6.003 -2.315 1.00 93.56 97 GLY A N 1
ATOM 731 C CA . GLY A 1 97 ? 8.962 -5.140 -1.321 1.00 93.56 97 GLY A CA 1
ATOM 732 C C . GLY A 1 97 ? 7.987 -4.374 -0.425 1.00 93.56 97 GLY A C 1
ATOM 733 O O . GLY A 1 97 ? 8.403 -3.421 0.227 1.00 93.56 97 GLY A O 1
ATOM 734 N N . LEU A 1 98 ? 6.705 -4.756 -0.404 1.00 95.75 98 LEU A N 1
ATOM 735 C CA . LEU A 1 98 ? 5.699 -4.145 0.466 1.00 95.75 98 LEU A CA 1
ATOM 736 C C . LEU A 1 98 ? 5.997 -4.468 1.932 1.00 95.75 98 LEU A C 1
ATOM 738 O O . LEU A 1 98 ? 6.361 -5.593 2.279 1.00 95.75 98 LEU A O 1
ATOM 742 N N . MET A 1 99 ? 5.820 -3.471 2.789 1.00 95.88 99 MET A N 1
ATOM 743 C CA . MET A 1 99 ? 5.983 -3.591 4.233 1.00 95.88 99 MET A CA 1
ATOM 744 C C . MET A 1 99 ? 4.635 -3.838 4.906 1.00 95.88 99 MET A C 1
ATOM 746 O O . MET A 1 99 ? 3.612 -3.305 4.469 1.00 95.88 99 MET A O 1
ATOM 750 N N . ASP A 1 100 ? 4.671 -4.613 5.991 1.00 95.88 100 ASP A N 1
ATOM 751 C CA . ASP A 1 100 ? 3.539 -4.878 6.886 1.00 95.88 100 ASP A CA 1
ATOM 752 C C . ASP A 1 100 ? 2.309 -5.494 6.195 1.00 95.88 100 ASP A C 1
ATOM 754 O O . ASP A 1 100 ? 1.173 -5.229 6.568 1.00 95.88 100 ASP A O 1
ATOM 758 N N . VAL A 1 101 ? 2.502 -6.326 5.172 1.00 97.00 101 VAL A N 1
ATOM 759 C CA . VAL A 1 101 ? 1.386 -7.072 4.572 1.00 97.00 101 VAL A CA 1
ATOM 760 C C . VAL A 1 101 ? 0.952 -8.187 5.527 1.00 97.00 101 VAL A C 1
ATOM 762 O O . VAL A 1 101 ? 1.740 -9.082 5.833 1.00 97.00 101 VAL A O 1
ATOM 765 N N . GLU A 1 102 ? -0.302 -8.137 5.977 1.00 95.75 102 GLU A N 1
ATOM 766 C CA . GLU A 1 102 ? -0.916 -9.132 6.864 1.00 95.75 102 GLU A CA 1
ATOM 767 C C . GLU A 1 102 ? -1.913 -10.001 6.081 1.00 95.75 102 GLU A C 1
ATOM 769 O O . GLU A 1 102 ? -2.856 -9.489 5.466 1.00 95.75 102 GLU A O 1
ATOM 774 N N . ASP A 1 103 ? -1.728 -11.324 6.113 1.00 94.88 103 ASP A N 1
ATOM 775 C CA . ASP A 1 103 ? -2.559 -12.279 5.366 1.00 94.88 103 ASP A CA 1
ATOM 776 C C . ASP A 1 103 ? -4.042 -12.192 5.767 1.00 94.88 103 ASP A C 1
ATOM 778 O O . ASP A 1 103 ? -4.938 -12.331 4.929 1.00 94.88 103 ASP A O 1
ATOM 782 N N . GLU A 1 104 ? -4.322 -11.905 7.040 1.00 95.06 104 GLU A N 1
ATOM 783 C CA . GLU A 1 104 ? -5.675 -11.763 7.580 1.00 95.06 104 GLU A CA 1
ATOM 784 C C . GLU A 1 104 ? -6.437 -10.569 6.979 1.00 95.06 104 GLU A C 1
ATOM 786 O O . GLU A 1 104 ? -7.670 -10.584 6.924 1.00 95.06 104 GLU A O 1
ATOM 791 N N . ASN A 1 105 ? -5.714 -9.559 6.484 1.00 96.38 105 ASN A N 1
ATOM 792 C CA . ASN A 1 105 ? -6.278 -8.326 5.936 1.00 96.38 105 ASN A CA 1
ATOM 793 C C . ASN A 1 105 ? -6.334 -8.323 4.400 1.00 96.38 105 ASN A C 1
ATOM 795 O O . ASN A 1 105 ? -6.832 -7.360 3.809 1.00 96.38 105 ASN A O 1
ATOM 799 N N . LEU A 1 106 ? -5.896 -9.403 3.738 1.00 96.38 106 LEU A N 1
ATOM 800 C CA . LEU A 1 106 ? -5.709 -9.458 2.285 1.00 96.38 106 LEU A CA 1
ATOM 801 C C . LEU A 1 106 ? -6.958 -9.069 1.490 1.00 96.38 106 LEU A C 1
ATOM 803 O O . LEU A 1 106 ? -6.873 -8.299 0.535 1.00 96.38 106 LEU A O 1
ATOM 807 N N . GLN A 1 107 ? -8.131 -9.553 1.905 1.00 96.19 107 GLN A N 1
ATOM 808 C CA . GLN A 1 107 ? -9.388 -9.215 1.236 1.00 96.19 107 GLN A CA 1
ATOM 809 C C . GLN A 1 107 ? -9.679 -7.709 1.300 1.00 96.19 107 GLN A C 1
ATOM 811 O O . GLN A 1 107 ? -10.082 -7.123 0.299 1.00 96.19 107 GLN A O 1
ATOM 816 N N . ARG A 1 108 ? -9.429 -7.072 2.453 1.00 97.69 108 ARG A N 1
ATOM 817 C CA . ARG A 1 108 ? -9.643 -5.630 2.630 1.00 97.69 108 ARG A CA 1
ATOM 818 C C . ARG A 1 108 ? -8.667 -4.818 1.781 1.00 97.69 108 ARG A C 1
ATOM 820 O O . ARG A 1 108 ? -9.095 -3.851 1.158 1.00 97.69 108 ARG A O 1
ATOM 827 N N . TYR A 1 109 ? -7.398 -5.236 1.694 1.00 98.38 109 TYR A N 1
ATOM 828 C CA . TYR A 1 109 ? -6.441 -4.607 0.776 1.00 98.38 109 TYR A CA 1
ATOM 829 C C . TYR A 1 109 ? -6.950 -4.661 -0.662 1.00 98.38 109 TYR A C 1
ATOM 831 O O . TYR A 1 109 ? -6.960 -3.642 -1.342 1.00 98.38 109 TYR A O 1
ATOM 839 N N . VAL A 1 110 ? -7.397 -5.831 -1.132 1.00 97.88 110 VAL A N 1
ATOM 840 C CA . VAL A 1 110 ? -7.871 -5.972 -2.514 1.00 97.88 110 VAL A CA 1
ATOM 841 C C . VAL A 1 110 ? -9.102 -5.103 -2.771 1.00 97.88 110 VAL A C 1
ATOM 843 O O . VAL A 1 110 ? -9.141 -4.402 -3.782 1.00 97.88 110 VAL A O 1
ATOM 846 N N . ASP A 1 111 ? -10.076 -5.100 -1.861 1.00 97.44 111 ASP A N 1
ATOM 847 C CA . ASP A 1 111 ? -11.293 -4.294 -2.003 1.00 97.44 111 ASP A CA 1
ATOM 848 C C . ASP A 1 111 ? -10.979 -2.790 -2.100 1.00 97.44 111 ASP A C 1
ATOM 850 O O . ASP A 1 111 ? -11.582 -2.079 -2.910 1.00 97.44 111 ASP A O 1
ATOM 854 N N . ASP A 1 112 ? -10.024 -2.298 -1.310 1.00 98.19 112 ASP A N 1
ATOM 855 C CA . ASP A 1 112 ? -9.624 -0.889 -1.329 1.00 98.19 112 ASP A CA 1
ATOM 856 C C . ASP A 1 112 ? -8.724 -0.549 -2.526 1.00 98.19 112 ASP A C 1
ATOM 858 O O . ASP A 1 112 ? -8.915 0.499 -3.145 1.00 98.19 112 ASP A O 1
ATOM 862 N N . LEU A 1 113 ? -7.844 -1.459 -2.957 1.00 98.50 113 LEU A N 1
ATOM 863 C CA . LEU A 1 113 ? -7.069 -1.308 -4.194 1.00 98.50 113 LEU A CA 1
ATOM 864 C C . LEU A 1 113 ? -7.964 -1.252 -5.436 1.00 98.50 113 LEU A C 1
ATOM 866 O O . LEU A 1 113 ? -7.672 -0.498 -6.363 1.00 98.50 113 LEU A O 1
ATOM 870 N N . ILE A 1 114 ? -9.069 -2.005 -5.467 1.00 97.44 114 ILE A N 1
ATOM 871 C CA . ILE A 1 114 ? -10.060 -1.927 -6.551 1.00 97.44 114 ILE A CA 1
ATOM 872 C C . ILE A 1 114 ? -10.675 -0.522 -6.609 1.00 97.44 114 ILE A C 1
ATOM 874 O O . ILE A 1 114 ? -10.751 0.070 -7.689 1.00 97.44 114 ILE A O 1
ATOM 878 N N . LYS A 1 115 ? -11.072 0.042 -5.459 1.00 97.12 115 LYS A N 1
ATOM 879 C CA . LYS A 1 115 ? -11.621 1.409 -5.386 1.00 97.12 115 LYS A CA 1
ATOM 880 C C . LYS A 1 115 ? -10.585 2.449 -5.806 1.00 97.12 115 LYS A C 1
ATOM 882 O O . LYS A 1 115 ? -10.893 3.327 -6.607 1.00 97.12 115 LYS A O 1
ATOM 887 N N . LEU A 1 116 ? -9.358 2.319 -5.311 1.00 97.69 116 LEU A N 1
ATOM 888 C CA . LEU A 1 116 ? -8.243 3.203 -5.638 1.00 97.69 116 LEU A CA 1
ATOM 889 C C . LEU A 1 116 ? -7.923 3.171 -7.141 1.00 97.69 116 LEU A C 1
ATOM 891 O O . LEU A 1 116 ? -7.772 4.211 -7.777 1.00 97.69 116 LEU A O 1
ATOM 895 N N . LYS A 1 117 ? -7.896 1.979 -7.745 1.00 96.81 117 LYS A N 1
ATOM 896 C CA . LYS A 1 117 ? -7.696 1.805 -9.188 1.00 96.81 117 LYS A CA 1
ATOM 897 C C . LYS A 1 117 ? -8.835 2.415 -10.006 1.00 96.81 117 LYS A C 1
ATOM 899 O O . LYS A 1 117 ? -8.591 2.977 -11.074 1.00 96.81 117 LYS A O 1
ATOM 904 N N . GLN A 1 118 ? -10.073 2.328 -9.523 1.00 95.56 118 GLN A N 1
ATOM 905 C CA . GLN A 1 118 ? -11.211 2.990 -10.156 1.00 95.56 118 GLN A CA 1
ATOM 906 C C . GLN A 1 118 ? -11.073 4.520 -10.110 1.00 95.56 118 GLN A C 1
ATOM 908 O O . GLN A 1 118 ? -11.256 5.165 -11.141 1.00 95.56 118 GLN A O 1
ATOM 913 N N . GLN A 1 119 ? -10.682 5.085 -8.966 1.00 96.25 119 GLN A N 1
ATOM 914 C CA . GLN A 1 119 ? -10.425 6.523 -8.816 1.00 96.25 119 GLN A CA 1
ATOM 915 C C . GLN A 1 119 ? -9.294 6.999 -9.737 1.00 96.25 119 GLN A C 1
ATOM 917 O O . GLN A 1 119 ? -9.457 7.983 -10.453 1.00 96.25 119 GLN A O 1
ATOM 922 N N . ALA A 1 120 ? -8.189 6.250 -9.814 1.00 94.81 120 ALA A N 1
ATOM 923 C CA . ALA A 1 120 ? -7.092 6.557 -10.731 1.00 94.81 120 ALA A CA 1
ATOM 924 C C . ALA A 1 120 ? -7.581 6.668 -12.187 1.00 94.81 120 ALA A C 1
ATOM 926 O O . ALA A 1 120 ? -7.245 7.623 -12.887 1.00 94.81 120 ALA A O 1
ATOM 927 N N . ARG A 1 121 ? -8.456 5.755 -12.631 1.00 93.75 121 ARG A N 1
ATOM 928 C CA . ARG A 1 121 ? -9.048 5.809 -13.979 1.00 93.75 121 ARG A CA 1
ATOM 929 C C . ARG A 1 121 ? -9.938 7.035 -14.190 1.00 93.75 121 ARG A C 1
ATOM 931 O O . ARG A 1 121 ? -9.925 7.602 -15.283 1.00 93.75 121 ARG A O 1
ATOM 938 N N . GLU A 1 122 ? -10.697 7.453 -13.179 1.00 94.94 122 GLU A N 1
ATOM 939 C CA . GLU A 1 122 ? -11.512 8.679 -13.231 1.00 94.94 122 GLU A CA 1
ATOM 940 C C . GLU A 1 122 ? -10.633 9.929 -13.416 1.00 94.94 122 GLU A C 1
ATOM 942 O O . GLU A 1 122 ? -10.995 10.844 -14.159 1.00 94.94 122 GLU A O 1
ATOM 947 N N . GLU A 1 123 ? -9.428 9.914 -12.844 1.00 94.44 123 GLU A N 1
ATOM 948 C CA . GLU A 1 123 ? -8.396 10.946 -13.003 1.00 94.44 123 GLU A CA 1
ATOM 949 C C . GLU A 1 123 ? -7.540 10.787 -14.273 1.00 94.44 123 GLU A C 1
ATOM 951 O O . GLU A 1 123 ? -6.615 11.567 -14.500 1.00 94.44 123 GLU A O 1
ATOM 956 N N . ARG A 1 124 ? -7.873 9.822 -15.144 1.00 92.50 124 ARG A N 1
ATOM 957 C CA . ARG A 1 124 ? -7.124 9.458 -16.364 1.00 92.50 124 ARG A CA 1
ATOM 958 C C . ARG A 1 124 ? -5.712 8.923 -16.107 1.00 92.50 124 ARG A C 1
ATOM 960 O O . ARG A 1 124 ? -4.874 8.956 -17.005 1.00 92.50 124 ARG A O 1
ATOM 967 N N . ASN A 1 125 ? -5.466 8.394 -14.915 1.00 92.69 125 ASN A N 1
ATOM 968 C CA . ASN A 1 125 ? -4.267 7.636 -14.600 1.00 92.69 125 ASN A CA 1
ATOM 969 C C . ASN A 1 125 ? -4.508 6.155 -14.905 1.00 92.69 125 ASN A C 1
ATOM 971 O O . ASN A 1 125 ? -5.404 5.523 -14.344 1.00 92.69 125 ASN A O 1
ATOM 975 N N . GLU A 1 126 ? -3.694 5.588 -15.794 1.00 93.06 126 GLU A N 1
ATOM 976 C CA . GLU A 1 126 ? -3.803 4.170 -16.134 1.00 93.06 126 GLU A CA 1
ATOM 977 C C . GLU A 1 126 ? -3.267 3.273 -15.019 1.00 93.06 126 GLU A C 1
ATOM 979 O O . GLU A 1 126 ? -3.840 2.217 -14.789 1.00 93.06 126 GLU A O 1
ATOM 984 N N . PHE A 1 127 ? -2.237 3.690 -14.278 1.00 96.31 127 PHE A N 1
ATOM 985 C CA . PHE A 1 127 ? -1.570 2.867 -13.264 1.00 96.31 127 PHE A CA 1
ATOM 986 C C . PHE A 1 127 ? -1.632 3.491 -11.872 1.00 96.31 127 PHE A C 1
ATOM 988 O O . PHE A 1 127 ? -1.329 4.676 -11.713 1.00 96.31 127 PHE A O 1
ATOM 995 N N . ILE A 1 128 ? -1.919 2.656 -10.869 1.00 97.56 128 ILE A N 1
ATOM 996 C CA . ILE A 1 128 ? -1.569 2.947 -9.473 1.00 97.56 128 ILE A CA 1
ATOM 997 C C . ILE A 1 128 ? -0.098 2.577 -9.238 1.00 97.56 128 ILE A C 1
ATOM 999 O O . ILE A 1 128 ? 0.403 1.606 -9.817 1.00 97.56 128 ILE A O 1
ATOM 1003 N N . THR A 1 129 ? 0.598 3.366 -8.428 1.00 96.88 129 THR A N 1
ATOM 1004 C CA . THR A 1 129 ? 2.033 3.234 -8.144 1.00 96.88 129 THR A CA 1
ATOM 1005 C C . THR A 1 129 ? 2.304 2.291 -6.976 1.00 96.88 129 THR A C 1
ATOM 1007 O O . THR A 1 129 ? 1.398 1.910 -6.234 1.00 96.88 129 THR A O 1
ATOM 1010 N N . TRP A 1 130 ? 3.578 1.943 -6.771 1.00 97.19 130 TRP A N 1
ATOM 1011 C CA . TRP A 1 130 ? 4.000 1.215 -5.572 1.00 97.19 130 TRP A CA 1
ATOM 1012 C C . TRP A 1 130 ? 3.620 1.967 -4.286 1.00 97.19 130 TRP A C 1
ATOM 1014 O O . TRP A 1 130 ? 3.117 1.362 -3.343 1.00 97.19 130 TRP A O 1
ATOM 1024 N N . ASN A 1 131 ? 3.799 3.294 -4.274 1.00 96.44 131 ASN A N 1
ATOM 1025 C CA . ASN A 1 131 ? 3.465 4.135 -3.124 1.00 96.44 131 ASN A CA 1
ATOM 1026 C C . ASN A 1 131 ? 1.965 4.113 -2.817 1.00 96.44 131 ASN A C 1
ATOM 1028 O O . ASN A 1 131 ? 1.589 4.062 -1.648 1.00 96.44 131 ASN A O 1
ATOM 1032 N N . ASP A 1 132 ? 1.113 4.098 -3.845 1.00 97.94 132 ASP A N 1
ATOM 1033 C CA . ASP A 1 132 ? -0.336 4.012 -3.650 1.00 97.94 132 ASP A CA 1
ATOM 1034 C C . ASP A 1 132 ? -0.732 2.658 -3.038 1.00 97.94 132 ASP A C 1
ATOM 1036 O O . ASP A 1 132 ? -1.563 2.595 -2.131 1.00 97.94 132 ASP A O 1
ATOM 1040 N N . ILE A 1 133 ? -0.090 1.569 -3.483 1.00 98.25 133 ILE A N 1
ATOM 1041 C CA . ILE A 1 133 ? -0.320 0.223 -2.942 1.00 98.25 133 ILE A CA 1
ATOM 1042 C C . ILE A 1 133 ? 0.155 0.132 -1.487 1.00 98.25 133 ILE A C 1
ATOM 1044 O O . ILE A 1 133 ? -0.596 -0.332 -0.629 1.00 98.25 133 ILE A O 1
ATOM 1048 N N . GLN A 1 134 ? 1.365 0.612 -1.184 1.00 98.44 134 GLN A N 1
ATOM 1049 C CA . GLN A 1 134 ? 1.882 0.645 0.185 1.00 98.44 134 GLN A CA 1
ATOM 1050 C C . GLN A 1 134 ? 0.998 1.510 1.094 1.00 98.44 134 GLN A C 1
ATOM 1052 O O . GLN A 1 134 ? 0.689 1.105 2.213 1.00 98.44 134 GLN A O 1
ATOM 1057 N N . GLY A 1 135 ? 0.545 2.669 0.605 1.00 98.50 135 GLY A N 1
ATOM 1058 C CA . GLY A 1 135 ? -0.382 3.544 1.319 1.00 98.50 135 GLY A CA 1
ATOM 1059 C C . GLY A 1 135 ? -1.704 2.848 1.641 1.00 98.50 135 GLY A C 1
ATOM 1060 O O . GLY A 1 135 ? -2.175 2.932 2.776 1.00 98.50 135 GLY A O 1
ATOM 1061 N N . CYS A 1 136 ? -2.257 2.093 0.687 1.00 98.50 136 CYS A N 1
ATOM 1062 C CA . CYS A 1 136 ? -3.449 1.273 0.898 1.00 98.50 136 CYS A CA 1
ATOM 1063 C C . CYS A 1 136 ? -3.236 0.220 1.999 1.00 98.50 136 CYS A C 1
ATOM 1065 O O . CYS A 1 136 ? -4.064 0.114 2.904 1.00 98.50 136 CYS A O 1
ATOM 1067 N N . VAL A 1 137 ? -2.128 -0.531 1.961 1.00 98.44 137 VAL A N 1
ATOM 1068 C CA . VAL A 1 137 ? -1.797 -1.543 2.987 1.00 98.44 137 VAL A CA 1
ATOM 1069 C C . VAL A 1 137 ? -1.693 -0.896 4.368 1.00 98.44 137 VAL A C 1
ATOM 1071 O O . VAL A 1 137 ? -2.372 -1.314 5.307 1.00 98.44 137 VAL A O 1
ATOM 1074 N N . THR A 1 138 ? -0.911 0.181 4.482 1.00 98.50 138 THR A N 1
ATOM 1075 C CA . THR A 1 138 ? -0.734 0.915 5.739 1.00 98.50 138 THR A CA 1
ATOM 1076 C C . THR A 1 138 ? -2.063 1.457 6.274 1.00 98.50 138 THR A C 1
ATOM 1078 O O . THR A 1 138 ? -2.343 1.339 7.467 1.00 98.50 138 THR A O 1
ATOM 1081 N N . GLN A 1 139 ? -2.912 2.027 5.415 1.00 98.38 139 GLN A N 1
ATOM 1082 C CA . GLN A 1 139 ? -4.213 2.559 5.823 1.00 98.38 139 GLN A CA 1
ATOM 1083 C C . GLN A 1 139 ? -5.156 1.463 6.331 1.00 98.38 139 GLN A C 1
ATOM 1085 O O . GLN A 1 139 ? -5.819 1.653 7.357 1.00 98.38 139 GLN A O 1
ATOM 1090 N N . VAL A 1 140 ? -5.218 0.324 5.639 1.00 98.38 140 VAL A N 1
ATOM 1091 C CA . VAL A 1 140 ? -6.058 -0.804 6.056 1.00 98.38 140 VAL A CA 1
ATOM 1092 C C . VAL A 1 140 ? -5.581 -1.356 7.398 1.00 98.38 140 VAL A C 1
ATOM 1094 O O . VAL A 1 140 ? -6.410 -1.521 8.291 1.00 98.38 140 VAL A O 1
ATOM 1097 N N . ASN A 1 141 ? -4.273 -1.542 7.596 1.00 97.94 141 ASN A N 1
ATOM 1098 C CA . ASN A 1 141 ? -3.734 -2.015 8.878 1.00 97.94 141 ASN A CA 1
ATOM 1099 C C . ASN A 1 141 ? -4.046 -1.061 10.022 1.00 97.94 141 ASN A C 1
ATOM 1101 O O . ASN A 1 141 ? -4.537 -1.484 11.066 1.00 97.94 141 ASN A O 1
ATOM 1105 N N . ASN A 1 142 ? -3.838 0.241 9.814 1.00 97.19 142 ASN A N 1
ATOM 1106 C CA . ASN A 1 142 ? -4.185 1.248 10.813 1.00 97.19 142 ASN A CA 1
ATOM 1107 C C . ASN A 1 142 ? -5.675 1.182 11.169 1.00 97.19 142 ASN A C 1
ATOM 1109 O O . ASN A 1 142 ? -6.029 1.188 12.346 1.00 97.19 142 ASN A O 1
ATOM 1113 N N . THR A 1 143 ? -6.542 1.044 10.165 1.00 96.50 143 THR A N 1
ATOM 1114 C CA . THR A 1 143 ? -7.990 0.912 10.373 1.00 96.50 143 THR A CA 1
ATOM 1115 C C . THR A 1 143 ? -8.326 -0.341 11.186 1.00 96.50 143 THR A C 1
ATOM 1117 O O . THR A 1 143 ? -9.076 -0.257 12.156 1.00 96.50 143 THR A O 1
ATOM 1120 N N . VAL A 1 144 ? -7.738 -1.491 10.847 1.00 94.94 144 VAL A N 1
ATOM 1121 C CA . VAL A 1 144 ? -7.947 -2.760 11.565 1.00 94.94 144 VAL A CA 1
ATOM 1122 C C . VAL A 1 144 ? -7.439 -2.673 13.007 1.00 94.94 144 VAL A C 1
ATOM 1124 O O . VAL A 1 144 ? -8.138 -3.074 13.939 1.00 94.94 144 VAL A O 1
ATOM 1127 N N . HIS A 1 145 ? -6.260 -2.095 13.232 1.00 94.19 145 HIS A N 1
ATOM 1128 C CA . HIS A 1 145 ? -5.733 -1.883 14.578 1.00 94.19 145 HIS A CA 1
ATOM 1129 C C . HIS A 1 145 ? -6.608 -0.932 15.402 1.00 94.19 145 HIS A C 1
ATOM 1131 O O . HIS A 1 145 ? -6.849 -1.197 16.581 1.00 94.19 145 HIS A O 1
ATOM 1137 N N . GLU A 1 146 ? -7.128 0.141 14.802 1.00 93.69 146 GLU A N 1
ATOM 1138 C CA . GLU A 1 146 ? -8.077 1.038 15.463 1.00 93.69 146 GLU A CA 1
ATOM 1139 C C . GLU A 1 146 ? -9.389 0.330 15.828 1.00 93.69 146 GLU A C 1
ATOM 1141 O O . GLU A 1 146 ? -9.919 0.542 16.923 1.00 93.69 146 GLU A O 1
ATOM 1146 N N . GLU A 1 147 ? -9.916 -0.514 14.936 1.00 92.19 147 GLU A N 1
ATOM 1147 C CA . GLU A 1 147 ? -11.101 -1.341 15.187 1.00 92.19 147 GLU A CA 1
ATOM 1148 C C . GLU A 1 147 ? -10.865 -2.295 16.368 1.00 92.19 147 GLU A C 1
ATOM 1150 O O . GLU A 1 147 ? -11.669 -2.333 17.304 1.00 92.19 147 GLU A O 1
ATOM 1155 N N . HIS A 1 148 ? -9.733 -3.005 16.384 1.00 91.62 148 HIS A N 1
ATOM 1156 C CA . HIS A 1 148 ? -9.362 -3.907 17.477 1.00 91.62 148 HIS A CA 1
ATOM 1157 C C . HIS A 1 148 ? -9.163 -3.170 18.805 1.00 91.62 148 HIS A C 1
ATOM 1159 O O . HIS A 1 148 ? -9.707 -3.585 19.831 1.00 91.62 148 HIS A O 1
ATOM 1165 N N . ALA A 1 149 ? -8.437 -2.050 18.798 1.00 92.12 149 ALA A N 1
ATOM 1166 C CA . ALA A 1 149 ? -8.227 -1.241 19.993 1.00 92.12 149 ALA A CA 1
ATOM 1167 C C . ALA A 1 149 ? -9.558 -0.729 20.562 1.00 92.12 149 ALA A C 1
ATOM 1169 O O . ALA A 1 149 ? -9.752 -0.727 21.781 1.00 92.12 149 ALA A O 1
ATOM 1170 N N . ARG A 1 150 ? -10.503 -0.351 19.690 1.00 91.19 150 ARG A N 1
ATOM 1171 C CA . ARG A 1 150 ? -11.846 0.063 20.105 1.00 91.19 150 ARG A CA 1
ATOM 1172 C C . ARG A 1 150 ? -12.610 -1.082 20.768 1.00 91.19 150 ARG A C 1
ATOM 1174 O O . ARG A 1 150 ? -13.205 -0.868 21.821 1.00 91.19 150 ARG A O 1
ATOM 1181 N N . ILE A 1 151 ? -12.574 -2.289 20.199 1.00 90.06 151 ILE A N 1
ATOM 1182 C CA . ILE A 1 151 ? -13.223 -3.473 20.790 1.00 90.06 151 ILE A CA 1
ATOM 1183 C C . ILE A 1 151 ? -12.668 -3.751 22.194 1.00 90.06 151 ILE A C 1
ATOM 1185 O O . ILE A 1 151 ? -13.442 -3.974 23.126 1.00 90.06 151 ILE A O 1
ATOM 1189 N N . LEU A 1 152 ? -11.347 -3.676 22.373 1.00 92.00 152 LEU A N 1
ATOM 1190 C CA . LEU A 1 152 ? -10.714 -3.862 23.681 1.00 92.00 152 LEU A CA 1
ATOM 1191 C C . LEU A 1 152 ? -11.124 -2.775 24.684 1.00 92.00 152 LEU A C 1
ATOM 1193 O O . LEU A 1 152 ? -11.459 -3.098 25.823 1.00 92.00 152 LEU A O 1
ATOM 1197 N N . ALA A 1 153 ? -11.158 -1.505 24.269 1.00 91.69 153 ALA A N 1
ATOM 1198 C CA . ALA A 1 153 ? -11.607 -0.406 25.125 1.00 91.69 153 ALA A CA 1
ATOM 1199 C C . ALA A 1 153 ? -13.065 -0.592 25.579 1.00 91.69 153 ALA A C 1
ATOM 1201 O O . ALA A 1 153 ? -13.367 -0.430 26.760 1.00 91.69 153 ALA A O 1
ATOM 1202 N N . ILE A 1 154 ? -13.954 -1.013 24.672 1.00 88.25 154 ILE A N 1
ATOM 1203 C CA . ILE A 1 154 ? -15.346 -1.357 25.001 1.00 88.25 154 ILE A CA 1
ATOM 1204 C C . ILE A 1 154 ? -15.403 -2.506 26.017 1.00 88.25 154 ILE A C 1
ATOM 1206 O O . ILE A 1 154 ? -16.187 -2.449 26.965 1.00 88.25 154 ILE A O 1
ATOM 1210 N N . GLY A 1 155 ? -14.573 -3.538 25.838 1.00 89.50 155 GLY A N 1
ATOM 1211 C CA . GLY A 1 155 ? -14.454 -4.652 26.779 1.00 89.50 155 GLY A CA 1
ATOM 1212 C C . GLY A 1 155 ? -14.091 -4.184 28.190 1.00 89.50 155 GLY A C 1
ATOM 1213 O O . GLY A 1 155 ? -14.794 -4.518 29.140 1.00 89.50 155 GLY A O 1
ATOM 1214 N N . LEU A 1 156 ? -13.067 -3.333 28.308 1.00 93.38 156 LEU A N 1
ATOM 1215 C CA . LEU A 1 156 ? -12.618 -2.769 29.586 1.00 93.38 156 LEU A CA 1
ATOM 1216 C C . LEU A 1 156 ? -13.679 -1.885 30.249 1.00 93.38 156 LEU A C 1
ATOM 1218 O O . LEU A 1 156 ? -13.856 -1.948 31.464 1.00 93.38 156 LEU A O 1
ATOM 1222 N N . ILE A 1 157 ? -14.413 -1.086 29.466 1.00 92.44 157 ILE A N 1
ATOM 1223 C CA . ILE A 1 157 ? -15.542 -0.301 29.984 1.00 92.44 157 ILE A CA 1
ATOM 1224 C C . ILE A 1 157 ? -16.597 -1.249 30.564 1.00 92.44 157 ILE A C 1
ATOM 1226 O O . ILE A 1 157 ? -17.043 -1.059 31.691 1.00 92.44 157 ILE A O 1
ATOM 1230 N N . ASN A 1 158 ? -16.984 -2.288 29.822 1.00 92.31 158 ASN A N 1
ATOM 1231 C CA . ASN A 1 158 ? -18.003 -3.234 30.274 1.00 92.31 158 ASN A CA 1
ATOM 1232 C C . ASN A 1 158 ? -17.595 -3.987 31.544 1.00 92.31 158 ASN A C 1
ATOM 1234 O O . ASN A 1 158 ? -18.442 -4.149 32.424 1.00 92.31 158 ASN A O 1
ATOM 1238 N N . GLU A 1 159 ? -16.334 -4.410 31.636 1.00 93.75 159 GLU A N 1
ATOM 1239 C CA . GLU A 1 159 ? -15.773 -5.069 32.817 1.00 93.75 159 GLU A CA 1
ATOM 1240 C C . GLU A 1 159 ? -15.796 -4.135 34.034 1.00 93.75 159 GLU A C 1
ATOM 1242 O O . GLU A 1 159 ? -16.342 -4.496 35.075 1.00 93.75 159 GLU A O 1
ATOM 1247 N N . ALA A 1 160 ? -15.313 -2.897 33.889 1.00 94.12 160 ALA A N 1
ATOM 1248 C CA . ALA A 1 160 ? -15.323 -1.916 34.973 1.00 94.12 160 ALA A CA 1
ATOM 1249 C C . ALA A 1 160 ? -16.748 -1.574 35.455 1.00 94.12 160 ALA A C 1
ATOM 1251 O O . ALA A 1 160 ? -16.993 -1.422 36.658 1.00 94.12 160 ALA A O 1
ATOM 1252 N N . LEU A 1 161 ? -17.714 -1.520 34.530 1.00 92.62 161 LEU A N 1
ATOM 1253 C CA . LEU A 1 161 ? -19.125 -1.336 34.867 1.00 92.62 161 LEU A CA 1
ATOM 1254 C C . LEU A 1 161 ? -19.678 -2.510 35.685 1.00 92.62 161 LEU A C 1
ATOM 1256 O O . LEU A 1 161 ? -20.401 -2.269 36.654 1.00 92.62 161 LEU A O 1
ATOM 1260 N N . ASP A 1 162 ? -19.339 -3.749 35.320 1.00 92.06 162 ASP A N 1
ATOM 1261 C CA . ASP A 1 162 ? -19.789 -4.956 36.028 1.00 92.06 162 ASP A CA 1
ATOM 1262 C C . ASP A 1 162 ? -19.162 -5.086 37.419 1.00 92.06 162 ASP A C 1
ATOM 1264 O O . ASP A 1 162 ? -19.831 -5.519 38.360 1.00 92.06 162 ASP A O 1
ATOM 1268 N N . GLU A 1 163 ? -17.913 -4.649 37.579 1.00 95.38 163 GLU A N 1
ATOM 1269 C CA . GLU A 1 163 ? -17.232 -4.598 38.875 1.00 95.38 163 GLU A CA 1
ATOM 1270 C C . GLU A 1 163 ? -17.800 -3.526 39.819 1.00 95.38 163 GLU A C 1
ATOM 1272 O O . GLU A 1 163 ? -17.604 -3.604 41.033 1.00 95.38 163 GLU A O 1
ATOM 1277 N N . GLY A 1 164 ? -18.503 -2.519 39.291 1.00 93.25 164 GLY A N 1
ATOM 1278 C CA . GLY A 1 164 ? -19.023 -1.420 40.104 1.00 93.25 164 GLY A CA 1
ATOM 1279 C C . GLY A 1 164 ? -17.984 -0.350 40.464 1.00 93.25 164 GLY A C 1
ATOM 1280 O O . GLY A 1 164 ? -18.267 0.494 41.316 1.00 93.25 164 GLY A O 1
ATOM 1281 N N . ASP A 1 165 ? -16.790 -0.374 39.862 1.00 94.00 165 ASP A N 1
ATOM 1282 C CA . ASP A 1 165 ? -15.679 0.520 40.208 1.00 94.00 165 ASP A CA 1
ATOM 1283 C C . ASP A 1 165 ? -15.685 1.781 39.330 1.00 94.00 165 ASP A C 1
ATOM 1285 O O . ASP A 1 165 ? -15.187 1.802 38.202 1.00 94.00 165 ASP A O 1
ATOM 1289 N N . ALA A 1 166 ? -16.200 2.878 39.888 1.00 93.50 166 ALA A N 1
ATOM 1290 C CA . ALA A 1 166 ? -16.287 4.159 39.192 1.00 93.50 166 ALA A CA 1
ATOM 1291 C C . ALA A 1 166 ? -14.931 4.723 38.738 1.00 93.50 166 ALA A C 1
ATOM 1293 O O . ALA A 1 166 ? -14.865 5.445 37.740 1.00 93.50 166 ALA A O 1
ATOM 1294 N N . LYS A 1 167 ? -13.835 4.403 39.438 1.00 95.50 167 LYS A N 1
ATOM 1295 C CA . LYS A 1 167 ? -12.498 4.863 39.054 1.00 95.50 167 LYS A CA 1
ATOM 1296 C C . LYS A 1 167 ? -11.991 4.086 37.844 1.00 95.50 167 LYS A C 1
ATOM 1298 O O . LYS A 1 167 ? -11.453 4.703 36.925 1.00 95.50 167 LYS A O 1
ATOM 1303 N N . LYS A 1 168 ? -12.170 2.762 37.826 1.00 95.31 168 LYS A N 1
ATOM 1304 C CA . LYS A 1 168 ? -11.833 1.937 36.656 1.00 95.31 168 LYS A CA 1
ATOM 1305 C C . LYS A 1 168 ? -12.684 2.309 35.446 1.00 95.31 168 LYS A C 1
ATOM 1307 O O . LYS A 1 168 ? -12.142 2.436 34.353 1.00 95.31 168 LYS A O 1
ATOM 1312 N N . THR A 1 169 ? -13.971 2.581 35.646 1.00 94.38 169 THR A N 1
ATOM 1313 C CA . THR A 1 169 ? -14.862 3.026 34.567 1.00 94.38 169 THR A CA 1
ATOM 1314 C C . THR A 1 169 ? -14.399 4.345 33.977 1.00 94.38 169 THR A C 1
ATOM 1316 O O . THR A 1 169 ? -14.275 4.449 32.762 1.00 94.38 169 THR A O 1
ATOM 1319 N N . LEU A 1 170 ? -14.047 5.329 34.812 1.00 93.81 170 LEU A N 1
ATOM 1320 C CA . LEU A 1 170 ? -13.458 6.576 34.326 1.00 93.81 170 LEU A CA 1
ATOM 1321 C C . LEU A 1 170 ? -12.186 6.319 33.500 1.00 93.81 170 LEU A C 1
ATOM 1323 O O . LEU A 1 170 ? -12.051 6.872 32.414 1.00 93.81 170 LEU A O 1
ATOM 1327 N N . GLN A 1 171 ? -11.269 5.476 33.986 1.00 95.50 171 GLN A N 1
ATOM 1328 C CA . GLN A 1 171 ? -10.032 5.162 33.262 1.00 95.50 171 GLN A CA 1
ATOM 1329 C C . GLN A 1 171 ? -10.304 4.510 31.904 1.00 95.50 171 GLN A C 1
ATOM 1331 O O . GLN A 1 171 ? -9.683 4.887 30.914 1.00 95.50 171 GLN A O 1
ATOM 1336 N N . ALA A 1 172 ? -11.245 3.567 31.850 1.00 93.88 172 ALA A N 1
ATOM 1337 C CA . ALA A 1 172 ? -11.625 2.891 30.617 1.00 93.88 172 ALA A CA 1
ATOM 1338 C C . ALA A 1 172 ? -12.300 3.853 29.620 1.00 93.88 172 ALA A C 1
ATOM 1340 O O . ALA A 1 172 ? -12.001 3.808 28.429 1.00 93.88 172 ALA A O 1
ATOM 1341 N N . LEU A 1 173 ? -13.142 4.775 30.102 1.00 93.31 173 LEU A N 1
ATOM 1342 C CA . LEU A 1 173 ? -13.758 5.827 29.281 1.00 93.31 173 LEU A CA 1
ATOM 1343 C C . LEU A 1 173 ? -12.729 6.826 28.731 1.00 93.31 173 LEU A C 1
ATOM 1345 O O . LEU A 1 173 ? -12.923 7.367 27.649 1.00 93.31 173 LEU A O 1
ATOM 1349 N N . GLN A 1 174 ? -11.634 7.065 29.456 1.00 94.31 174 GLN A N 1
ATOM 1350 C CA . GLN A 1 174 ? -10.552 7.962 29.037 1.00 94.31 174 GLN A CA 1
ATOM 1351 C C . GLN A 1 174 ? -9.548 7.315 28.071 1.00 94.31 174 GLN A C 1
ATOM 1353 O O . GLN A 1 174 ? -8.612 7.985 27.628 1.00 94.31 174 GLN A O 1
ATOM 1358 N N . LEU A 1 175 ? -9.704 6.031 27.730 1.00 94.12 175 LEU A N 1
ATOM 1359 C CA . LEU A 1 175 ? -8.852 5.396 26.729 1.00 94.12 175 LEU A CA 1
ATOM 1360 C C . LEU A 1 175 ? -9.035 6.096 25.373 1.00 94.12 175 LEU A C 1
ATOM 1362 O O . LEU A 1 175 ? -10.167 6.194 24.900 1.00 94.12 175 LEU A O 1
ATOM 1366 N N . PRO A 1 176 ? -7.953 6.495 24.674 1.00 92.56 176 PRO A N 1
ATOM 1367 C CA . PRO A 1 176 ? -8.067 7.118 23.352 1.00 92.56 176 PRO A CA 1
ATOM 1368 C C . PRO A 1 176 ? -8.855 6.259 22.354 1.00 92.56 176 PRO A C 1
ATOM 1370 O O . PRO A 1 176 ? -9.629 6.767 21.547 1.00 92.56 176 PRO A O 1
ATOM 1373 N N . ALA A 1 177 ? -8.712 4.935 22.456 1.00 92.31 177 ALA A N 1
ATOM 1374 C CA . ALA A 1 177 ? -9.418 3.972 21.619 1.00 92.31 177 ALA A CA 1
ATOM 1375 C C . ALA A 1 177 ? -10.942 3.937 21.851 1.00 92.31 177 ALA A C 1
ATOM 1377 O O . ALA A 1 177 ? -11.668 3.469 20.975 1.00 92.31 177 ALA A O 1
ATOM 1378 N N . ALA A 1 178 ? -11.440 4.462 22.978 1.00 89.69 178 ALA A N 1
ATOM 1379 C CA . ALA A 1 178 ? -12.874 4.640 23.211 1.00 89.69 178 ALA A CA 1
ATOM 1380 C C . ALA A 1 178 ? -13.471 5.763 22.340 1.00 89.69 178 ALA A C 1
ATOM 1382 O O . ALA A 1 178 ? -14.686 5.808 22.170 1.00 89.69 178 ALA A O 1
ATOM 1383 N N . LYS A 1 179 ? -12.625 6.640 21.769 1.00 88.94 179 LYS A N 1
ATOM 1384 C CA . LYS A 1 179 ? -13.007 7.801 20.946 1.00 88.94 179 LYS A CA 1
ATOM 1385 C C . LYS A 1 179 ? -14.070 8.691 21.613 1.00 88.94 179 LYS A C 1
ATOM 1387 O O . LYS A 1 179 ? -14.946 9.219 20.938 1.00 88.94 179 LYS A O 1
ATOM 1392 N N . LEU A 1 180 ? -13.983 8.839 22.937 1.00 88.44 180 LEU A N 1
ATOM 1393 C CA . LEU A 1 180 ? -14.833 9.727 23.728 1.00 88.44 180 LEU A CA 1
ATOM 1394 C C . LEU A 1 180 ? -14.096 11.035 24.002 1.00 88.44 180 LEU A C 1
ATOM 1396 O O . LEU A 1 180 ? -12.968 11.035 24.494 1.00 88.44 180 LEU A O 1
ATOM 1400 N N . GLU A 1 181 ? -14.748 12.152 23.712 1.00 88.25 181 GLU A N 1
ATOM 1401 C CA . GLU A 1 181 ? -14.259 13.485 24.058 1.00 88.25 181 GLU A CA 1
ATOM 1402 C C . GLU A 1 181 ? -14.889 13.945 25.379 1.00 88.25 181 GLU A C 1
ATOM 1404 O O . GLU A 1 181 ? -15.906 13.405 25.796 1.00 88.25 181 GLU A O 1
ATOM 1409 N N . GLY A 1 182 ? -14.286 14.915 26.073 1.00 87.56 182 GLY A N 1
ATOM 1410 C CA . GLY A 1 182 ? -14.920 15.563 27.234 1.00 87.56 182 GLY A CA 1
ATOM 1411 C C . GLY A 1 182 ? -15.142 14.684 28.477 1.00 87.56 182 GLY A C 1
ATOM 1412 O O . GLY A 1 182 ? -16.002 14.997 29.298 1.00 87.56 182 GLY A O 1
ATOM 1413 N N . VAL A 1 183 ? -14.396 13.587 28.643 1.00 90.75 183 VAL A N 1
ATOM 1414 C CA . VAL A 1 183 ? -14.524 12.709 29.821 1.00 90.75 183 VAL A CA 1
ATOM 1415 C C . VAL A 1 183 ? -13.872 13.349 31.056 1.00 90.75 183 VAL A C 1
ATOM 1417 O O . VAL A 1 183 ? -12.645 13.373 31.201 1.00 90.75 183 VAL A O 1
ATOM 1420 N N . GLU A 1 184 ? -14.705 13.835 31.976 1.00 90.88 184 GLU A N 1
ATOM 1421 C CA . GLU A 1 184 ? -14.298 14.608 33.151 1.00 90.88 184 GLU A CA 1
ATOM 1422 C C . GLU A 1 184 ? -14.110 13.744 34.419 1.00 90.88 184 GLU A C 1
ATOM 1424 O O . GLU A 1 184 ? -15.039 13.056 34.855 1.00 90.88 184 GLU A O 1
ATOM 1429 N N . PRO A 1 185 ? -12.952 13.812 35.107 1.00 90.88 185 PRO A N 1
ATOM 1430 C CA . PRO A 1 185 ? -12.696 12.999 36.303 1.00 90.88 185 PRO A CA 1
ATOM 1431 C C . PRO A 1 185 ? -13.649 13.247 37.482 1.00 90.88 185 PRO A C 1
ATOM 1433 O O . PRO A 1 185 ? -13.931 12.355 38.282 1.00 90.88 185 PRO A O 1
ATOM 1436 N N . ASN A 1 186 ? -14.137 14.477 37.598 1.00 91.88 186 ASN A N 1
ATOM 1437 C CA . ASN A 1 186 ? -14.959 15.007 38.684 1.00 91.88 186 ASN A CA 1
ATOM 1438 C C . ASN A 1 186 ? -16.374 14.405 38.737 1.00 91.88 186 ASN A C 1
ATOM 1440 O O . ASN A 1 186 ? -17.053 14.553 39.753 1.00 91.88 186 ASN A O 1
ATOM 1444 N N . VAL A 1 187 ? -16.802 13.684 37.698 1.00 90.44 187 VAL A N 1
ATOM 1445 C CA . VAL A 1 187 ? -18.127 13.044 37.612 1.00 90.44 187 VAL A CA 1
ATOM 1446 C C . VAL A 1 187 ? -18.048 11.518 37.437 1.00 90.44 187 VAL A C 1
ATOM 1448 O O . VAL A 1 187 ? -19.016 10.888 37.022 1.00 90.44 187 VAL A O 1
ATOM 1451 N N . ALA A 1 188 ? -16.932 10.890 37.829 1.00 90.81 188 ALA A N 1
ATOM 1452 C CA . ALA A 1 188 ? -16.698 9.445 37.688 1.00 90.81 188 ALA A CA 1
ATOM 1453 C C . ALA A 1 188 ? -17.839 8.556 38.222 1.00 90.81 188 ALA A C 1
ATOM 1455 O O . ALA A 1 188 ? -18.296 7.643 37.534 1.00 90.81 188 ALA A O 1
ATOM 1456 N N . GLN A 1 189 ? -18.341 8.841 39.430 1.00 93.50 189 GLN A N 1
ATOM 1457 C CA . GLN A 1 189 ? -19.447 8.074 40.018 1.00 93.50 189 GLN A CA 1
ATOM 1458 C C . GLN A 1 189 ? -20.738 8.221 39.206 1.00 93.50 189 GLN A C 1
ATOM 1460 O O . GLN A 1 189 ? -21.496 7.266 39.056 1.00 93.50 189 GLN A O 1
ATOM 1465 N N . HIS A 1 190 ? -20.975 9.406 38.641 1.00 90.62 190 HIS A N 1
ATOM 1466 C CA . HIS A 1 190 ? -22.139 9.644 37.801 1.00 90.62 190 HIS A CA 1
ATOM 1467 C C . HIS A 1 190 ? -22.060 8.854 36.489 1.00 90.62 190 HIS A C 1
ATOM 1469 O O . HIS A 1 190 ? -23.070 8.277 36.081 1.00 90.62 190 HIS A O 1
ATOM 1475 N N . TYR A 1 191 ? -20.876 8.762 35.867 1.00 91.31 191 TYR A N 1
ATOM 1476 C CA . TYR A 1 191 ? -20.665 7.885 34.711 1.00 91.31 191 TYR A CA 1
ATOM 1477 C C . TYR A 1 191 ? -20.973 6.426 35.056 1.00 91.31 191 TYR A C 1
ATOM 1479 O O . TYR A 1 191 ? -21.759 5.797 34.353 1.00 91.31 191 TYR A O 1
ATOM 1487 N N . GLN A 1 192 ? -20.435 5.913 36.169 1.00 93.44 192 GLN A N 1
ATOM 1488 C CA . GLN A 1 192 ? -20.693 4.547 36.636 1.00 93.44 192 GLN A CA 1
ATOM 1489 C C . GLN A 1 192 ? -22.190 4.264 36.794 1.00 93.44 192 GLN A C 1
ATOM 1491 O O . GLN A 1 192 ? -22.721 3.320 36.207 1.00 93.44 192 GLN A O 1
ATOM 1496 N N . ASP A 1 193 ? -22.885 5.094 37.571 1.00 90.81 193 ASP A N 1
ATOM 1497 C CA . ASP A 1 193 ? -24.291 4.869 37.895 1.00 90.81 193 ASP A CA 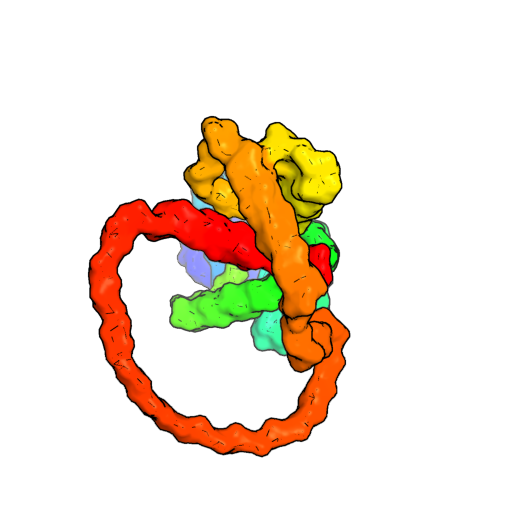1
ATOM 1498 C C . ASP A 1 193 ? -25.177 4.949 36.645 1.00 90.81 193 ASP A C 1
ATOM 1500 O O . ASP A 1 193 ? -26.101 4.147 36.480 1.00 90.81 193 ASP A O 1
ATOM 1504 N N . THR A 1 194 ? -24.894 5.903 35.755 1.00 90.81 194 THR A N 1
ATOM 1505 C CA . THR A 1 194 ? -25.669 6.128 34.528 1.00 90.81 194 THR A CA 1
ATOM 1506 C C . THR A 1 194 ? -25.454 5.000 33.525 1.00 90.81 194 THR A C 1
ATOM 1508 O O . THR A 1 194 ? -26.424 4.430 33.025 1.00 90.81 194 THR A O 1
ATOM 1511 N N . LEU A 1 195 ? -24.201 4.612 33.278 1.00 91.06 195 LEU A N 1
ATOM 1512 C CA . LEU A 1 195 ? -23.866 3.564 32.314 1.00 91.06 195 LEU A CA 1
ATOM 1513 C C . LEU A 1 195 ? -24.334 2.177 32.779 1.00 91.06 195 LEU A C 1
ATOM 1515 O O . LEU A 1 195 ? -24.836 1.402 31.965 1.00 91.06 195 LEU A O 1
ATOM 1519 N N . VAL A 1 196 ? -24.267 1.866 34.082 1.00 91.62 196 VAL A N 1
ATOM 1520 C CA . VAL A 1 196 ? -24.835 0.616 34.624 1.00 91.62 196 VAL A CA 1
ATOM 1521 C C . VAL A 1 196 ? -26.352 0.566 34.437 1.00 91.62 196 VAL A C 1
ATOM 1523 O O . VAL A 1 196 ? -26.892 -0.488 34.087 1.00 91.62 196 VAL A O 1
ATOM 1526 N N . ARG A 1 197 ? -27.061 1.682 34.656 1.00 88.50 197 ARG A N 1
ATOM 1527 C CA . ARG A 1 197 ? -28.511 1.757 34.408 1.00 88.50 197 ARG A CA 1
ATOM 1528 C C . ARG A 1 197 ? -28.826 1.534 32.932 1.00 88.50 197 ARG A C 1
ATOM 1530 O O . ARG A 1 197 ? -29.607 0.634 32.629 1.00 88.50 197 ARG A O 1
ATOM 1537 N N . ALA A 1 198 ? -28.143 2.247 32.038 1.00 87.38 198 ALA A N 1
ATOM 1538 C CA . ALA A 1 198 ? -28.307 2.094 30.593 1.00 87.38 198 ALA A CA 1
ATOM 1539 C C . ALA A 1 198 ? -28.037 0.648 30.128 1.00 87.38 198 ALA A C 1
ATOM 1541 O O . ALA A 1 198 ? -28.822 0.070 29.372 1.00 87.38 198 ALA A O 1
ATOM 1542 N N . LYS A 1 199 ? -26.979 0.006 30.647 1.00 85.00 199 LYS A N 1
ATOM 1543 C CA . LYS A 1 199 ? -26.654 -1.403 30.363 1.00 85.00 199 LYS A CA 1
ATOM 1544 C C . LYS A 1 199 ? -27.786 -2.352 30.780 1.00 85.00 199 LYS A C 1
ATOM 1546 O O . LYS A 1 199 ? -28.132 -3.263 30.028 1.00 85.00 199 LYS A O 1
ATOM 1551 N N . ARG A 1 200 ? -28.398 -2.134 31.952 1.00 85.19 200 ARG A N 1
ATOM 1552 C CA . ARG A 1 200 ? -29.527 -2.946 32.451 1.00 85.19 200 ARG A CA 1
ATOM 1553 C C . ARG A 1 200 ? -30.800 -2.754 31.633 1.00 85.19 200 ARG A C 1
ATOM 1555 O O . ARG A 1 200 ? -31.484 -3.735 31.355 1.00 85.19 200 ARG A O 1
ATOM 1562 N N . GLU A 1 201 ? -31.114 -1.523 31.248 1.00 82.56 201 GLU A N 1
ATOM 1563 C CA . GLU A 1 201 ? -32.293 -1.210 30.430 1.00 82.56 201 GLU A CA 1
ATOM 1564 C C . GLU A 1 201 ? -32.197 -1.864 29.046 1.00 82.56 201 GLU A C 1
ATOM 1566 O O . GLU A 1 201 ? -33.142 -2.517 28.596 1.00 82.56 201 GLU A O 1
ATOM 1571 N N . LYS A 1 202 ? -31.016 -1.806 28.420 1.00 75.31 202 LYS A N 1
ATOM 1572 C CA . LYS A 1 202 ? -30.747 -2.471 27.137 1.00 75.31 202 LYS A CA 1
ATOM 1573 C C . LYS A 1 202 ? -30.878 -3.996 27.218 1.00 75.31 202 LYS A C 1
ATOM 1575 O O . LYS A 1 202 ? -31.369 -4.614 26.277 1.00 75.31 202 LYS A O 1
ATOM 1580 N N . ALA A 1 203 ? -30.494 -4.608 28.339 1.00 78.56 203 ALA A N 1
ATOM 1581 C CA . ALA A 1 203 ? -30.665 -6.047 28.551 1.00 78.56 203 ALA A CA 1
ATOM 1582 C C . ALA A 1 203 ? -32.143 -6.472 28.684 1.00 78.56 203 ALA A C 1
ATOM 1584 O O . ALA A 1 203 ? -32.480 -7.615 28.381 1.00 78.56 203 ALA A O 1
ATOM 1585 N N . GLN A 1 204 ? -33.031 -5.570 29.119 1.00 74.38 204 GLN A N 1
ATOM 1586 C CA . GLN A 1 204 ? -34.468 -5.843 29.258 1.00 74.38 204 GLN A CA 1
ATOM 1587 C C . GLN A 1 204 ? -35.237 -5.700 27.937 1.00 74.38 204 GLN A C 1
ATOM 1589 O O . GLN A 1 204 ? -36.242 -6.384 27.745 1.00 74.38 204 GLN A O 1
ATOM 1594 N N . TYR A 1 205 ? -34.750 -4.865 27.013 1.00 71.69 205 TYR A N 1
ATOM 1595 C CA . TYR A 1 205 ? -35.331 -4.662 25.682 1.00 71.69 205 TYR A CA 1
ATOM 1596 C C . TYR A 1 205 ? -34.306 -4.967 24.580 1.00 71.69 205 TYR A C 1
ATOM 1598 O O . TYR A 1 205 ? -33.820 -4.050 23.911 1.00 71.69 205 TYR A O 1
ATOM 1606 N N . PRO A 1 206 ? -33.954 -6.249 24.364 1.00 62.25 206 PRO A N 1
ATOM 1607 C CA . PRO A 1 206 ? -33.046 -6.613 23.288 1.00 62.25 206 PRO A CA 1
ATOM 1608 C C . PRO A 1 206 ? -33.646 -6.231 21.922 1.00 62.25 206 PRO A C 1
ATOM 1610 O O . PRO A 1 206 ? -34.870 -6.250 21.751 1.00 62.25 206 PRO A O 1
ATOM 1613 N N . PRO A 1 207 ? -32.807 -5.902 20.921 1.00 62.00 207 PRO A N 1
ATOM 1614 C CA . PRO A 1 207 ? -33.285 -5.506 19.601 1.00 62.00 207 PRO A CA 1
ATOM 1615 C C . PRO A 1 207 ? -34.146 -6.614 18.965 1.00 62.00 207 PRO A C 1
ATOM 1617 O O . PRO A 1 207 ? -33.895 -7.795 19.220 1.00 62.00 207 PRO A O 1
ATOM 1620 N N . PRO A 1 208 ? -35.140 -6.270 18.123 1.00 66.06 208 PRO A N 1
ATOM 1621 C CA . PRO A 1 208 ? -36.026 -7.244 17.483 1.00 66.06 208 PRO A CA 1
ATOM 1622 C C . PRO A 1 208 ? -35.249 -8.305 16.688 1.00 66.06 208 PRO A C 1
ATOM 1624 O O . PRO A 1 208 ? -34.186 -8.018 16.133 1.00 66.06 208 PRO A O 1
ATOM 1627 N N . ARG A 1 209 ? -35.796 -9.531 16.609 1.00 57.97 209 ARG A N 1
ATOM 1628 C CA . ARG A 1 209 ? -35.139 -10.711 16.001 1.00 57.97 209 ARG A CA 1
ATOM 1629 C C . ARG A 1 209 ? -34.552 -10.455 14.609 1.00 57.97 209 ARG A C 1
ATOM 1631 O O . ARG A 1 209 ? -33.452 -10.912 14.337 1.00 57.97 209 ARG A O 1
ATOM 1638 N N . SER A 1 210 ? -35.189 -9.622 13.790 1.00 58.44 210 SER A N 1
ATOM 1639 C CA . SER A 1 210 ? -34.699 -9.243 12.457 1.00 58.44 210 SER A CA 1
ATOM 1640 C C . SER A 1 210 ? -33.332 -8.533 12.454 1.00 58.44 210 SER A C 1
ATOM 1642 O O . SER A 1 210 ? -32.567 -8.666 11.500 1.00 58.44 210 SER A O 1
ATOM 1644 N N . LEU A 1 211 ? -32.983 -7.799 13.518 1.00 56.19 211 LEU A N 1
ATOM 1645 C CA . LEU A 1 211 ? -31.660 -7.180 13.709 1.00 56.19 211 LEU A CA 1
ATOM 1646 C C . LEU A 1 211 ? -30.646 -8.131 14.364 1.00 56.19 211 LEU A C 1
ATOM 1648 O O . LEU A 1 211 ? -29.442 -7.875 14.309 1.00 56.19 211 LEU A O 1
ATOM 1652 N N . GLN A 1 212 ? -31.117 -9.204 15.002 1.00 56.41 212 GLN A N 1
ATOM 1653 C CA . GLN A 1 212 ? -30.268 -10.272 15.539 1.00 56.41 212 GLN A CA 1
ATOM 1654 C C . GLN A 1 212 ? -29.887 -11.270 14.432 1.00 56.41 212 GLN A C 1
ATOM 1656 O O . GLN A 1 212 ? -28.739 -11.690 14.349 1.00 56.41 212 GLN A O 1
ATOM 1661 N N . GLU A 1 213 ? -30.813 -11.573 13.521 1.00 47.78 213 GLU A N 1
ATOM 1662 C CA . GLU A 1 213 ? -30.609 -12.457 12.363 1.00 47.78 213 GLU A CA 1
ATOM 1663 C C . GLU A 1 213 ? -29.667 -11.831 11.322 1.00 47.78 213 GLU A C 1
ATOM 1665 O O . GLU A 1 213 ? -28.752 -12.500 10.843 1.00 47.78 213 GLU A O 1
ATOM 1670 N N . ARG A 1 214 ? -29.771 -10.513 11.069 1.00 53.62 214 ARG A N 1
ATOM 1671 C CA . ARG A 1 214 ? -28.787 -9.778 10.243 1.00 53.62 214 ARG A CA 1
ATOM 1672 C C . ARG A 1 214 ? -27.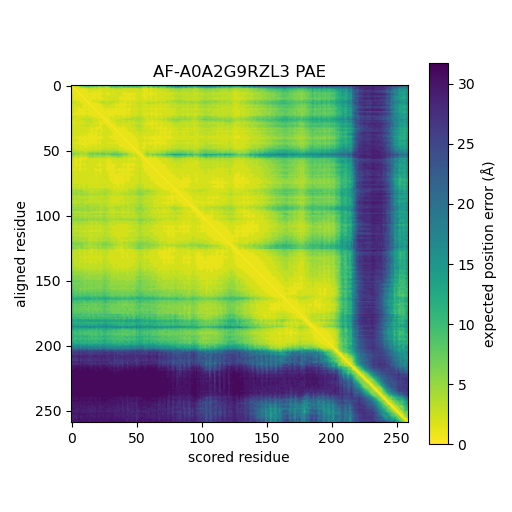369 -9.810 10.819 1.00 53.62 214 ARG A C 1
ATOM 1674 O O . ARG A 1 214 ? -26.414 -9.803 10.055 1.00 53.62 214 ARG A O 1
ATOM 1681 N N . ARG A 1 215 ? -27.229 -9.868 12.148 1.00 51.62 215 ARG A N 1
ATOM 1682 C CA . ARG A 1 215 ? -25.934 -10.046 12.828 1.00 51.62 215 ARG A CA 1
ATOM 1683 C C . ARG A 1 215 ? -25.399 -11.476 12.740 1.00 51.62 215 ARG A C 1
ATOM 1685 O O . ARG A 1 215 ? -24.202 -11.674 12.901 1.00 51.62 215 ARG A O 1
ATOM 1692 N N . ARG A 1 216 ? -26.265 -12.459 12.479 1.00 49.78 216 ARG A N 1
ATOM 1693 C CA . ARG A 1 216 ? -25.911 -13.880 12.353 1.00 49.78 216 ARG A CA 1
ATOM 1694 C C . ARG A 1 216 ? -25.645 -14.344 10.918 1.00 49.78 216 ARG A C 1
ATOM 1696 O O . ARG A 1 216 ? -25.203 -15.472 10.744 1.00 49.78 216 ARG A O 1
ATOM 1703 N N . GLY A 1 217 ? -25.870 -13.497 9.911 1.00 44.78 217 GLY A N 1
ATOM 1704 C CA . GLY A 1 217 ? -25.579 -13.822 8.511 1.00 44.78 217 GLY A CA 1
ATOM 1705 C C . GLY A 1 217 ? -26.548 -14.818 7.861 1.00 44.78 217 GLY A C 1
ATOM 1706 O O . GLY A 1 217 ? -26.195 -15.427 6.856 1.00 44.78 217 GLY A O 1
ATOM 1707 N N . GLU A 1 218 ? -27.762 -14.995 8.391 1.00 42.84 218 GLU A N 1
ATOM 1708 C CA . GLU A 1 218 ? -28.780 -15.835 7.742 1.00 42.84 218 GLU A CA 1
ATOM 1709 C C . GLU A 1 218 ? -29.634 -14.997 6.767 1.00 42.84 218 GLU A C 1
ATOM 1711 O O . GLU A 1 218 ? -30.086 -13.904 7.127 1.00 42.84 218 GLU A O 1
ATOM 1716 N N . PRO A 1 219 ? -29.873 -15.460 5.523 1.00 42.44 219 PRO A N 1
ATOM 1717 C CA . PRO A 1 219 ? -30.668 -14.710 4.561 1.00 42.44 219 PRO A CA 1
ATOM 1718 C C . PRO A 1 219 ? -32.148 -14.791 4.948 1.00 42.44 219 PRO A C 1
ATOM 1720 O O . PRO A 1 219 ? -32.772 -15.849 4.869 1.00 42.44 219 PRO A O 1
ATOM 1723 N N . ALA A 1 220 ? -32.722 -13.658 5.351 1.00 47.50 220 ALA A N 1
ATOM 1724 C CA . ALA A 1 220 ? -34.156 -13.545 5.579 1.00 47.50 220 ALA A CA 1
ATOM 1725 C C . ALA A 1 220 ? -34.904 -13.687 4.242 1.00 47.50 220 ALA A C 1
ATOM 1727 O O . ALA A 1 220 ? -34.758 -12.858 3.340 1.00 47.50 220 ALA A O 1
ATOM 1728 N N . ALA A 1 221 ? -35.697 -14.754 4.125 1.00 41.84 221 ALA A N 1
ATOM 1729 C CA . ALA A 1 221 ? -36.680 -14.931 3.066 1.00 41.84 221 ALA A CA 1
ATOM 1730 C C . ALA A 1 221 ? -37.660 -13.743 3.056 1.00 41.84 221 ALA A C 1
ATOM 1732 O O . ALA A 1 221 ? -38.044 -13.235 4.110 1.00 41.84 221 ALA A O 1
ATOM 1733 N N . GLY A 1 222 ? -37.988 -13.274 1.852 1.00 44.72 222 GLY A N 1
ATOM 1734 C CA . GLY A 1 222 ? -38.643 -11.990 1.623 1.00 44.72 222 GLY A CA 1
ATOM 1735 C C . GLY A 1 222 ? -40.079 -11.880 2.124 1.00 44.72 222 GLY A C 1
ATOM 1736 O O . GLY A 1 222 ? -40.753 -12.882 2.332 1.00 44.72 222 GLY A O 1
ATOM 1737 N N . ASP A 1 223 ? -40.542 -10.637 2.230 1.00 35.97 223 ASP A N 1
ATOM 1738 C CA . ASP A 1 223 ? -41.898 -10.262 1.828 1.00 35.97 223 ASP A CA 1
ATOM 1739 C C . ASP A 1 223 ? -41.980 -8.746 1.575 1.00 35.97 223 ASP A C 1
ATOM 1741 O O . ASP A 1 223 ? -41.359 -7.939 2.274 1.00 35.97 223 ASP A O 1
ATOM 1745 N N . GLU A 1 224 ? -42.716 -8.381 0.529 1.00 39.94 224 GLU A N 1
ATOM 1746 C CA . GLU A 1 224 ? -42.971 -7.022 0.054 1.00 39.94 224 GLU A CA 1
ATOM 1747 C C . GLU A 1 224 ? -44.099 -6.359 0.866 1.00 39.94 224 GLU A C 1
ATOM 1749 O O . GLU A 1 224 ? -45.059 -7.010 1.267 1.00 39.94 224 GLU A O 1
ATOM 1754 N N . GLY A 1 225 ? -44.057 -5.033 1.068 1.00 33.84 225 GLY A N 1
ATOM 1755 C CA . GLY A 1 225 ? -45.143 -4.353 1.789 1.00 33.84 225 GLY A CA 1
ATOM 1756 C C . GLY A 1 225 ? -45.075 -2.826 1.855 1.00 33.84 225 GLY A C 1
ATOM 1757 O O . GLY A 1 225 ? -44.566 -2.244 2.803 1.00 33.84 225 GLY A O 1
ATOM 1758 N N . VAL A 1 226 ? -45.648 -2.194 0.833 1.00 36.19 226 VAL A N 1
ATOM 1759 C CA . VAL A 1 226 ? -46.016 -0.773 0.636 1.00 36.19 226 VAL A CA 1
ATOM 1760 C C . VAL A 1 226 ? -46.610 -0.049 1.871 1.00 36.19 226 VAL A C 1
ATOM 1762 O O . VAL A 1 226 ? -47.500 -0.589 2.518 1.00 36.19 226 VAL A O 1
ATOM 1765 N N . GLY A 1 227 ? -46.290 1.248 2.098 1.00 33.09 227 GLY A N 1
ATOM 1766 C CA . GLY A 1 227 ? -47.086 2.075 3.041 1.00 33.09 227 GLY A CA 1
ATOM 1767 C C . GLY A 1 227 ? -46.676 3.531 3.373 1.00 33.09 227 GLY A C 1
ATOM 1768 O O . GLY A 1 227 ? -46.228 3.814 4.469 1.00 33.09 227 GLY A O 1
ATOM 1769 N N . ARG A 1 228 ? -46.901 4.461 2.432 1.00 34.72 228 ARG A N 1
ATOM 1770 C CA . ARG A 1 228 ? -47.167 5.934 2.513 1.00 34.72 228 ARG A CA 1
ATOM 1771 C C . ARG A 1 228 ? -47.143 6.751 3.850 1.00 34.72 228 ARG A C 1
ATOM 1773 O O . ARG A 1 228 ? -47.959 6.527 4.727 1.00 34.72 228 ARG A O 1
ATOM 1780 N N . ARG A 1 229 ? -46.498 7.937 3.714 1.00 35.62 229 ARG A N 1
ATOM 1781 C CA . ARG A 1 229 ? -46.888 9.354 4.043 1.00 35.62 229 ARG A CA 1
ATOM 1782 C C . ARG A 1 229 ? -46.887 9.920 5.491 1.00 35.62 229 ARG A C 1
ATOM 1784 O O . ARG A 1 229 ? -47.774 9.580 6.251 1.00 35.62 229 ARG A O 1
ATOM 1791 N N . ARG A 1 230 ? -46.077 11.005 5.643 1.00 35.41 230 ARG A N 1
ATOM 1792 C CA . ARG A 1 230 ? -46.355 12.419 6.092 1.00 35.41 230 ARG A CA 1
ATOM 1793 C C . ARG A 1 230 ? -46.967 12.601 7.505 1.00 35.41 230 ARG A C 1
ATOM 1795 O O . ARG A 1 230 ? -47.831 11.833 7.867 1.00 35.41 230 ARG A O 1
ATOM 1802 N N . THR A 1 231 ? -46.687 13.584 8.368 1.00 32.78 231 THR A N 1
ATOM 1803 C CA . THR A 1 231 ? -46.204 14.993 8.397 1.00 32.78 231 THR A CA 1
ATOM 1804 C C . THR A 1 231 ? -45.693 15.239 9.841 1.00 32.78 231 THR A C 1
ATOM 1806 O O . THR A 1 231 ? -46.255 14.644 10.748 1.00 32.78 231 THR A O 1
ATOM 1809 N N . GLY A 1 232 ? -44.634 16.001 10.130 1.00 28.39 232 GLY A N 1
ATOM 1810 C CA . GLY A 1 232 ? -44.658 17.461 10.316 1.00 28.39 232 GLY A CA 1
ATOM 1811 C C . GLY A 1 232 ? -44.691 17.876 11.804 1.00 28.39 232 GLY A C 1
ATOM 1812 O O . GLY A 1 232 ? -45.567 17.421 12.526 1.00 28.39 232 GLY A O 1
ATOM 1813 N N . GLY A 1 233 ? -43.801 18.793 12.216 1.00 28.38 233 GLY A N 1
ATOM 1814 C CA . GLY A 1 233 ? -44.062 19.729 13.321 1.00 28.38 233 GLY A CA 1
ATOM 1815 C C . GLY A 1 233 ? -43.053 19.803 14.477 1.00 28.38 233 GLY A C 1
ATOM 1816 O O . GLY A 1 233 ? -43.066 18.944 15.345 1.00 28.38 233 GLY A O 1
ATOM 1817 N N . ALA A 1 234 ? -42.348 20.942 14.513 1.00 32.88 234 ALA A N 1
ATOM 1818 C CA . ALA A 1 234 ? -41.856 21.697 15.676 1.00 32.88 234 ALA A CA 1
ATOM 1819 C C . ALA A 1 234 ? -40.690 21.136 16.514 1.00 32.88 234 ALA A C 1
ATOM 1821 O O . ALA A 1 234 ? -40.874 20.271 17.361 1.00 32.88 234 ALA A O 1
ATOM 1822 N N . GLU A 1 235 ? -39.523 21.778 16.385 1.00 33.72 235 GLU A N 1
ATOM 1823 C CA . GLU A 1 235 ? -38.506 21.808 17.440 1.00 33.72 235 GLU A CA 1
ATOM 1824 C C . GLU A 1 235 ? -38.255 23.260 17.857 1.00 33.72 235 GLU A C 1
ATOM 1826 O O . GLU A 1 235 ? -37.774 24.092 17.084 1.00 33.72 235 GLU A O 1
ATOM 1831 N N . GLU A 1 236 ? -38.662 23.551 19.091 1.00 32.88 236 GLU A N 1
ATOM 1832 C CA . GLU A 1 236 ? -38.256 24.717 19.859 1.00 32.88 236 GLU A CA 1
ATOM 1833 C C . GLU A 1 236 ? -36.875 24.483 20.482 1.00 32.88 236 GLU A C 1
ATOM 1835 O O . GLU A 1 236 ? -36.523 23.407 20.955 1.00 32.88 236 GLU A O 1
ATOM 1840 N N . ASN A 1 237 ? -36.124 25.573 20.471 1.00 34.06 237 ASN A N 1
ATOM 1841 C CA . ASN A 1 237 ? -34.803 25.827 21.017 1.00 34.06 237 ASN A CA 1
ATOM 1842 C C . ASN A 1 237 ? -34.658 25.515 22.524 1.00 34.06 237 ASN A C 1
ATOM 1844 O O . ASN A 1 237 ? -35.343 26.130 23.336 1.00 34.06 237 ASN A O 1
ATOM 1848 N N . THR A 1 238 ? -33.654 24.715 22.904 1.00 36.47 238 THR A N 1
ATOM 1849 C CA . THR A 1 238 ? -32.957 24.855 24.199 1.00 36.47 238 THR A CA 1
ATOM 1850 C C . THR A 1 238 ? -31.471 24.534 24.046 1.00 36.47 238 THR A C 1
ATOM 1852 O O . THR A 1 238 ? -31.057 23.376 24.054 1.00 36.47 238 THR A O 1
ATOM 1855 N N . GLY A 1 239 ? -30.661 25.586 23.908 1.00 40.66 239 GLY A N 1
ATOM 1856 C CA . GLY A 1 239 ? -29.214 25.531 24.099 1.00 40.66 239 GLY A CA 1
ATOM 1857 C C . GLY A 1 239 ? -28.834 25.164 25.540 1.00 40.66 239 GLY A C 1
ATOM 1858 O O . GLY A 1 239 ? -29.587 25.428 26.475 1.00 40.66 239 GLY A O 1
ATOM 1859 N N . ALA A 1 240 ? -27.637 24.586 25.684 1.00 38.62 240 ALA A N 1
ATOM 1860 C CA . ALA A 1 240 ? -26.949 24.197 26.927 1.00 38.62 240 ALA A CA 1
ATOM 1861 C C . ALA A 1 240 ? -27.197 22.782 27.507 1.00 38.62 240 ALA A C 1
ATOM 1863 O O . ALA A 1 240 ? -26.810 22.520 28.642 1.00 38.62 240 ALA A O 1
ATOM 1864 N N . ARG A 1 241 ? -27.743 21.838 26.723 1.00 36.00 241 ARG A N 1
ATOM 1865 C CA . ARG A 1 241 ? -27.776 20.389 27.057 1.00 36.00 241 ARG A CA 1
ATOM 1866 C C . ARG A 1 241 ? -27.034 19.491 26.048 1.00 36.00 241 ARG A C 1
ATOM 1868 O O . ARG A 1 241 ? -26.895 18.291 26.259 1.00 36.00 241 ARG A O 1
ATOM 1875 N N . GLY A 1 242 ? -26.532 20.088 24.966 1.00 31.02 242 GLY A N 1
ATOM 1876 C CA . GLY A 1 242 ? -26.017 19.374 23.793 1.00 31.02 242 GLY A CA 1
ATOM 1877 C C . GLY A 1 242 ? -24.658 18.693 23.966 1.00 31.02 242 GLY A C 1
ATOM 1878 O O . GLY A 1 242 ? -24.372 17.754 23.235 1.00 31.02 242 GLY A O 1
ATOM 1879 N N . GLU A 1 243 ? -23.839 19.107 24.933 1.00 38.44 243 GLU A N 1
ATOM 1880 C CA . GLU A 1 243 ? -22.472 18.574 25.070 1.00 38.44 243 GLU A CA 1
ATOM 1881 C C . GLU A 1 243 ? -22.421 17.275 25.896 1.00 38.44 243 GLU A C 1
ATOM 1883 O O . GLU A 1 243 ? -21.625 16.389 25.602 1.00 38.44 243 GLU A O 1
ATOM 1888 N N . GLN A 1 244 ? -23.332 17.090 26.862 1.00 34.25 244 GLN A N 1
ATOM 1889 C CA . GLN A 1 244 ? -23.428 15.845 27.643 1.00 34.25 244 GLN A CA 1
ATOM 1890 C C . GLN A 1 244 ? -24.306 14.777 26.970 1.00 34.25 244 GLN A C 1
ATOM 1892 O O . GLN A 1 244 ? -24.033 13.588 27.112 1.00 34.25 244 GLN A O 1
ATOM 1897 N N . GLU A 1 245 ? -25.322 15.170 26.192 1.00 37.06 245 GLU A N 1
ATOM 1898 C CA . GLU A 1 245 ? -26.117 14.221 25.392 1.00 37.06 245 GLU A CA 1
ATOM 1899 C C . GLU A 1 245 ? -25.343 13.664 24.187 1.00 37.06 245 GLU A C 1
ATOM 1901 O O . GLU A 1 245 ? -25.629 12.548 23.753 1.00 37.06 245 GLU A O 1
ATOM 1906 N N . GLY A 1 246 ? -24.345 14.395 23.674 1.00 35.09 246 GLY A N 1
ATOM 1907 C CA . GLY A 1 246 ? -23.431 13.903 22.637 1.00 35.09 246 GLY A CA 1
ATOM 1908 C C . GLY A 1 246 ? -22.602 12.713 23.121 1.00 35.09 246 GLY A C 1
ATOM 1909 O O . GLY A 1 246 ? -22.637 11.654 22.503 1.00 35.09 246 GLY A O 1
ATOM 1910 N N . LEU A 1 247 ? -21.979 12.834 24.302 1.00 38.47 247 LEU A N 1
ATOM 1911 C CA . LEU A 1 247 ? -21.227 11.742 24.933 1.00 38.47 247 LEU A CA 1
ATOM 1912 C C . LEU A 1 247 ? -22.082 10.499 25.172 1.00 38.47 247 LEU A C 1
ATOM 1914 O O . LEU A 1 247 ? -21.596 9.390 24.963 1.00 38.47 247 LEU A O 1
ATOM 1918 N N . VAL A 1 248 ? -23.332 10.668 25.625 1.00 42.75 248 VAL A N 1
ATOM 1919 C CA . VAL A 1 248 ? -24.252 9.548 25.890 1.00 42.75 248 VAL A CA 1
ATOM 1920 C C . VAL A 1 248 ? -24.651 8.858 24.588 1.00 42.75 248 VAL A C 1
ATOM 1922 O O . VAL A 1 248 ? -24.638 7.636 24.537 1.00 42.75 248 VAL A O 1
ATOM 1925 N N . LYS A 1 249 ? -24.910 9.603 23.507 1.00 41.53 249 LYS A N 1
ATOM 1926 C CA . LYS A 1 249 ? -25.209 9.009 22.193 1.00 41.53 249 LYS A CA 1
ATOM 1927 C C . LYS A 1 249 ? -23.992 8.314 21.577 1.00 41.53 249 LYS A C 1
ATOM 1929 O O . LYS A 1 249 ? -24.131 7.225 21.0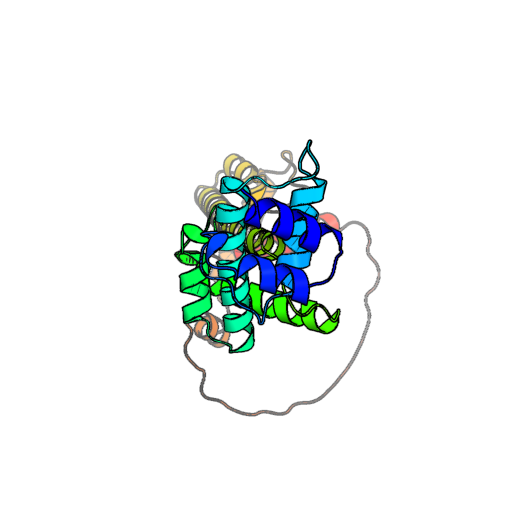20 1.00 41.53 249 LYS A O 1
ATOM 1934 N N . ASP A 1 250 ? -22.799 8.884 21.734 1.00 41.78 250 ASP A N 1
ATOM 1935 C CA . ASP A 1 250 ? -21.555 8.287 21.237 1.00 41.78 250 ASP A CA 1
ATOM 1936 C C . ASP A 1 250 ? -21.134 7.060 22.064 1.00 41.78 250 ASP A C 1
ATOM 1938 O O . ASP A 1 250 ? -20.666 6.065 21.502 1.00 41.78 250 ASP A O 1
ATOM 1942 N N . THR A 1 251 ? -21.396 7.044 23.378 1.00 44.19 251 THR A N 1
ATOM 1943 C CA . THR A 1 251 ? -21.242 5.835 24.211 1.00 44.19 251 THR A CA 1
ATOM 1944 C C . THR A 1 251 ? -22.335 4.800 23.955 1.00 44.19 251 THR A C 1
ATOM 1946 O O . THR A 1 251 ? -22.018 3.616 23.883 1.00 44.19 251 THR A O 1
ATOM 1949 N N . GLU A 1 252 ? -23.593 5.189 23.736 1.00 43.62 252 GLU A N 1
ATOM 1950 C CA . GLU A 1 252 ? -24.684 4.276 23.354 1.00 43.62 252 GLU A CA 1
ATOM 1951 C C . GLU A 1 252 ? -24.365 3.530 22.052 1.00 43.62 252 GLU A C 1
ATOM 1953 O O . GLU A 1 252 ? -24.638 2.328 21.945 1.00 43.62 252 GLU A O 1
ATOM 1958 N N . ASN A 1 253 ? -23.719 4.216 21.102 1.00 40.91 253 ASN A N 1
ATOM 1959 C CA . ASN A 1 253 ? -23.258 3.626 19.849 1.00 40.91 253 ASN A CA 1
ATOM 1960 C C . ASN A 1 253 ? -21.959 2.807 20.017 1.00 40.91 253 ASN A C 1
ATOM 1962 O O . ASN A 1 253 ? -21.734 1.840 19.294 1.00 40.91 253 ASN A O 1
ATOM 1966 N N . THR A 1 254 ? -21.123 3.137 21.004 1.00 41.00 254 THR A N 1
ATOM 1967 C CA . THR A 1 254 ? -19.871 2.417 21.315 1.00 41.00 254 THR A CA 1
ATOM 1968 C C . THR A 1 254 ? -20.126 1.137 22.128 1.00 41.00 254 THR A C 1
ATOM 1970 O O . THR A 1 254 ? -19.467 0.123 21.926 1.00 41.00 254 THR A O 1
ATOM 1973 N N . VAL A 1 255 ? -21.189 1.090 22.937 1.00 42.81 255 VAL A N 1
ATOM 1974 C CA . VAL A 1 255 ? -21.659 -0.116 23.654 1.00 42.81 255 VAL A CA 1
ATOM 1975 C C . VAL A 1 255 ? -22.436 -1.079 22.721 1.00 42.81 255 VAL A C 1
ATOM 1977 O O . VAL A 1 255 ? -23.015 -2.074 23.164 1.00 42.81 255 VAL A O 1
ATOM 1980 N N . LEU A 1 256 ? -22.500 -0.825 21.406 1.00 46.38 256 LEU A N 1
ATOM 1981 C CA . LEU A 1 256 ? -23.209 -1.691 20.448 1.00 46.38 256 LEU A CA 1
ATOM 1982 C C . LEU A 1 256 ? -22.430 -2.909 19.944 1.00 46.38 256 LEU A C 1
ATOM 1984 O O . LEU A 1 256 ? -23.057 -3.734 19.280 1.00 46.38 256 LEU A O 1
ATOM 1988 N N . LEU A 1 257 ? -21.136 -3.066 20.244 1.00 40.38 257 LEU A N 1
ATOM 1989 C CA . LEU A 1 257 ? -20.332 -4.090 19.562 1.00 40.38 257 LEU A CA 1
ATOM 1990 C C . LEU A 1 257 ? -20.037 -5.397 20.317 1.00 40.38 257 LEU A C 1
ATOM 1992 O O . LEU A 1 257 ? -19.456 -6.282 19.701 1.00 40.38 257 LEU A O 1
ATOM 1996 N N . VAL A 1 258 ? -20.438 -5.585 21.584 1.00 32.06 258 VAL A N 1
ATOM 1997 C CA . VAL A 1 258 ? -20.104 -6.837 22.314 1.00 32.06 258 VAL A CA 1
ATOM 1998 C C . VAL A 1 258 ? -21.245 -7.390 23.188 1.00 32.06 258 VAL A C 1
ATOM 2000 O O . VAL A 1 258 ? -21.033 -7.772 24.335 1.00 32.06 258 VAL A O 1
ATOM 2003 N N . ALA A 1 259 ? -22.467 -7.458 22.654 1.00 36.50 259 ALA A N 1
ATOM 2004 C CA . ALA A 1 259 ? -23.533 -8.302 23.212 1.00 36.50 259 ALA A CA 1
ATOM 2005 C C . ALA A 1 259 ? -24.312 -9.006 22.098 1.00 36.50 259 ALA A C 1
ATOM 2007 O O . ALA A 1 259 ? -24.655 -8.319 21.105 1.00 36.50 259 ALA A O 1
#